Protein AF-A0A4R4YA60-F1 (afdb_monomer_lite)

Organism: NCBI:txid2530387

Structure (mmCIF, N/CA/C/O backbone):
data_AF-A0A4R4YA60-F1
#
_entry.id   AF-A0A4R4YA60-F1
#
loop_
_atom_site.group_PDB
_atom_site.id
_atom_site.type_symbol
_atom_site.label_atom_id
_atom_site.label_alt_id
_atom_site.label_comp_id
_atom_site.label_asym_id
_atom_site.label_entity_id
_atom_site.label_seq_id
_atom_site.pdbx_PDB_ins_code
_atom_site.Cartn_x
_atom_site.Cartn_y
_atom_site.Cartn_z
_atom_site.occupancy
_atom_site.B_iso_or_equiv
_atom_site.auth_seq_id
_atom_site.auth_comp_id
_atom_site.auth_asym_id
_atom_site.auth_atom_id
_atom_site.pdbx_PDB_model_num
ATOM 1 N N . MET A 1 1 ? 23.622 26.837 -87.341 1.00 50.50 1 MET A N 1
ATOM 2 C CA . MET A 1 1 ? 24.462 25.736 -86.808 1.00 50.50 1 MET A CA 1
ATOM 3 C C . MET A 1 1 ? 25.747 26.205 -86.098 1.00 50.50 1 MET A C 1
ATOM 5 O O . MET A 1 1 ? 26.532 25.362 -85.698 1.00 50.50 1 MET A O 1
ATOM 9 N N . TRP A 1 2 ? 25.949 27.515 -85.877 1.00 42.38 2 TRP A N 1
ATOM 10 C CA . TRP A 1 2 ? 27.148 28.075 -85.219 1.00 42.38 2 TRP A CA 1
ATOM 11 C C . TRP A 1 2 ? 26.908 28.610 -83.790 1.00 42.38 2 TRP A C 1
ATOM 13 O O . TRP A 1 2 ? 27.854 28.868 -83.056 1.00 42.38 2 TRP A O 1
ATOM 23 N N . THR A 1 3 ? 25.654 28.714 -83.342 1.00 56.97 3 THR A N 1
ATOM 24 C CA . THR A 1 3 ? 25.294 29.226 -82.005 1.00 56.97 3 THR A CA 1
ATOM 25 C C . THR A 1 3 ? 25.352 28.170 -80.892 1.00 56.97 3 THR A C 1
ATOM 27 O O . THR A 1 3 ? 25.504 28.520 -79.727 1.00 56.97 3 THR A O 1
ATOM 30 N N . ALA A 1 4 ? 25.323 26.874 -81.225 1.00 49.66 4 ALA A N 1
ATOM 31 C CA . ALA A 1 4 ? 25.393 25.788 -80.238 1.00 49.66 4 ALA A CA 1
ATOM 32 C C . ALA A 1 4 ? 26.827 25.482 -79.752 1.00 49.66 4 ALA A C 1
ATOM 34 O O . ALA A 1 4 ? 27.014 24.972 -78.649 1.00 49.66 4 ALA A O 1
ATOM 35 N N . LEU A 1 5 ? 27.851 25.832 -80.540 1.00 50.00 5 LEU A N 1
ATOM 36 C CA . LEU A 1 5 ? 29.254 25.532 -80.222 1.00 50.00 5 LEU A CA 1
ATOM 37 C C . LEU A 1 5 ? 29.886 26.559 -79.264 1.00 50.00 5 LEU A C 1
ATOM 39 O O . LEU A 1 5 ? 30.748 26.197 -78.467 1.00 50.00 5 LEU A O 1
ATOM 43 N N . LEU A 1 6 ? 29.397 27.804 -79.246 1.00 54.31 6 LEU A N 1
ATOM 44 C CA . LEU A 1 6 ? 29.860 28.831 -78.301 1.00 54.31 6 LEU A CA 1
ATOM 45 C C . LEU A 1 6 ? 29.251 28.674 -76.895 1.00 54.31 6 LEU A C 1
ATOM 47 O O . LEU A 1 6 ? 29.941 28.913 -75.904 1.00 54.31 6 LEU A O 1
ATOM 51 N N . ALA A 1 7 ? 28.021 28.159 -76.787 1.00 55.00 7 ALA A N 1
ATOM 52 C CA . ALA A 1 7 ? 27.403 27.849 -75.494 1.00 55.00 7 ALA A CA 1
ATOM 53 C C . ALA A 1 7 ? 28.095 26.671 -74.772 1.00 55.00 7 ALA A C 1
ATOM 55 O O . ALA A 1 7 ? 28.215 26.668 -73.547 1.00 55.00 7 ALA A O 1
ATOM 56 N N . TYR A 1 8 ? 28.620 25.694 -75.522 1.00 55.00 8 TYR A N 1
ATOM 57 C CA . TYR A 1 8 ? 29.317 24.536 -74.953 1.00 55.00 8 TYR A CA 1
ATOM 58 C C . TYR A 1 8 ? 30.731 24.874 -74.441 1.00 55.00 8 TYR A C 1
ATOM 60 O O . TYR A 1 8 ? 31.179 24.323 -73.434 1.00 55.00 8 TYR A O 1
ATOM 68 N N . VAL A 1 9 ? 31.422 25.826 -75.080 1.00 59.31 9 VAL A N 1
ATOM 69 C CA . VAL A 1 9 ? 32.771 26.254 -74.670 1.00 59.31 9 VAL A CA 1
ATOM 70 C C . VAL A 1 9 ? 32.724 27.223 -73.480 1.00 59.31 9 VAL A C 1
ATOM 72 O O . VAL A 1 9 ? 33.538 27.085 -72.565 1.00 59.31 9 VAL A O 1
ATOM 75 N N . GLN A 1 10 ? 31.726 28.113 -73.393 1.00 57.19 10 GLN A N 1
ATOM 76 C CA . GLN A 1 10 ? 31.542 28.959 -72.201 1.00 57.19 10 GLN A CA 1
ATOM 77 C C . GLN A 1 10 ? 31.121 28.160 -70.958 1.00 57.19 10 GLN A C 1
ATOM 79 O O . GLN A 1 10 ? 31.571 28.465 -69.853 1.00 57.19 10 GLN A O 1
ATOM 84 N N . TRP A 1 11 ? 30.350 27.080 -71.114 1.00 61.44 11 TRP A N 1
ATOM 85 C CA . TRP A 1 11 ? 29.984 26.216 -69.986 1.00 61.44 11 TRP A CA 1
ATOM 86 C C . TRP A 1 11 ? 31.175 25.430 -69.407 1.00 61.44 11 TRP A C 1
ATOM 88 O O . TRP A 1 11 ? 31.193 25.105 -68.217 1.00 61.44 11 TRP A O 1
ATOM 98 N N . ARG A 1 12 ? 32.205 25.144 -70.216 1.00 54.50 12 ARG A N 1
ATOM 99 C CA . ARG A 1 12 ? 33.389 24.388 -69.772 1.00 54.50 12 ARG A CA 1
ATOM 100 C C . ARG A 1 12 ? 34.464 25.261 -69.112 1.00 54.50 12 ARG A C 1
ATOM 102 O O . ARG A 1 12 ? 35.250 24.736 -68.330 1.00 54.50 12 ARG A O 1
ATOM 109 N N . ALA A 1 13 ? 34.467 26.570 -69.368 1.00 53.44 13 ALA A N 1
ATOM 110 C CA . ALA A 1 13 ? 35.439 27.508 -68.797 1.00 53.44 13 ALA A CA 1
ATOM 111 C C . ALA A 1 13 ? 35.063 28.032 -67.392 1.00 53.44 13 ALA A C 1
ATOM 113 O O . ALA A 1 13 ? 35.925 28.524 -66.672 1.00 53.44 13 ALA A O 1
ATOM 114 N N . GLY A 1 14 ? 33.808 27.875 -66.953 1.00 47.16 14 GLY A N 1
ATOM 115 C CA . GLY A 1 14 ? 33.330 28.361 -65.647 1.00 47.16 14 GLY A CA 1
ATOM 116 C C . GLY A 1 14 ? 33.576 27.437 -64.445 1.00 47.16 14 GLY A C 1
ATOM 117 O O . GLY A 1 14 ? 33.009 27.674 -63.383 1.00 47.16 14 GLY A O 1
ATOM 118 N N . ARG A 1 15 ? 34.362 26.357 -64.585 1.00 51.84 15 ARG A N 1
ATOM 119 C CA . ARG A 1 15 ? 34.535 25.332 -63.530 1.00 51.84 15 ARG A CA 1
ATOM 120 C C . ARG A 1 15 ? 35.913 25.283 -62.862 1.00 51.84 15 ARG A C 1
ATOM 122 O O . ARG A 1 15 ? 36.213 24.316 -62.166 1.00 51.84 15 ARG A O 1
ATOM 129 N N . ALA A 1 16 ? 36.731 26.318 -63.018 1.00 57.91 16 ALA A N 1
ATOM 130 C CA . ALA A 1 16 ? 38.011 26.432 -62.327 1.00 57.91 16 ALA A CA 1
ATOM 131 C C . ALA A 1 16 ? 37.959 27.567 -61.297 1.00 57.91 16 ALA A C 1
ATOM 133 O O . ALA A 1 16 ? 38.094 28.727 -61.668 1.00 57.91 16 ALA A O 1
ATOM 134 N N . SER A 1 17 ? 37.765 27.186 -60.025 1.00 56.94 17 SER A N 1
ATOM 135 C CA . SER A 1 17 ? 38.069 27.904 -58.763 1.00 56.94 17 SER A CA 1
ATOM 136 C C . SER A 1 17 ? 36.909 27.985 -57.757 1.00 56.94 17 SER A C 1
ATOM 138 O O . SER A 1 17 ? 36.584 29.038 -57.223 1.00 56.94 17 SER A O 1
ATOM 140 N N . THR A 1 18 ? 36.318 26.843 -57.392 1.00 53.22 18 THR A N 1
ATOM 141 C CA . THR A 1 18 ? 35.717 26.742 -56.051 1.00 53.22 18 THR A CA 1
ATOM 142 C C . THR A 1 18 ? 36.833 26.537 -55.023 1.00 53.22 18 THR A C 1
ATOM 144 O O . THR A 1 18 ? 37.560 25.545 -55.136 1.00 53.22 18 THR A O 1
ATOM 147 N N . PRO A 1 19 ? 36.996 27.429 -54.028 1.00 50.84 19 PRO A N 1
ATOM 148 C CA . PRO A 1 19 ? 37.991 27.264 -52.980 1.00 50.84 19 PRO A CA 1
ATOM 149 C C . PRO A 1 19 ? 37.697 25.996 -52.174 1.00 50.84 19 PRO A C 1
ATOM 151 O O . PRO A 1 19 ? 36.606 25.795 -51.634 1.00 50.84 19 PRO A O 1
ATOM 154 N N . ALA A 1 20 ? 38.699 25.124 -52.109 1.00 54.06 20 ALA A N 1
ATOM 155 C CA . ALA A 1 20 ? 38.738 23.950 -51.256 1.00 54.06 20 ALA A CA 1
ATOM 156 C C . ALA A 1 20 ? 38.691 24.385 -49.780 1.00 54.06 20 ALA A C 1
ATOM 158 O O . ALA A 1 20 ? 39.718 24.664 -49.173 1.00 54.06 20 ALA A O 1
ATOM 159 N N . GLY A 1 21 ? 37.494 24.499 -49.198 1.00 55.12 21 GLY A N 1
ATOM 160 C CA . GLY A 1 21 ? 37.376 24.975 -47.814 1.00 55.12 21 GLY A CA 1
ATOM 161 C C . GLY A 1 21 ? 36.003 24.847 -47.157 1.00 55.12 21 GLY A C 1
ATOM 162 O O . GLY A 1 21 ? 35.738 25.557 -46.196 1.00 55.12 21 GLY A O 1
ATOM 163 N N . GLY A 1 22 ? 35.106 23.985 -47.653 1.00 52.44 22 GLY A N 1
ATOM 164 C CA . GLY A 1 22 ? 33.703 23.955 -47.195 1.00 52.44 22 GLY A CA 1
ATOM 165 C C . GLY A 1 22 ? 33.174 22.624 -46.646 1.00 52.44 22 GLY A C 1
ATOM 166 O O . GLY A 1 22 ? 32.013 22.556 -46.261 1.00 52.44 22 GLY A O 1
ATOM 167 N N . GLY A 1 23 ? 33.974 21.553 -46.613 1.00 49.84 23 GLY A N 1
ATOM 168 C CA . GLY A 1 23 ? 33.456 20.186 -46.417 1.00 49.84 23 GLY A CA 1
ATOM 169 C C . GLY A 1 23 ? 33.340 19.676 -44.974 1.00 49.84 23 GLY A C 1
ATOM 170 O O . GLY A 1 23 ? 32.771 18.611 -44.760 1.00 49.84 23 GLY A O 1
ATOM 171 N N . ARG A 1 24 ? 33.872 20.383 -43.967 1.00 51.78 24 ARG A N 1
ATOM 172 C CA . ARG A 1 24 ? 34.020 19.829 -42.600 1.00 51.78 24 ARG A CA 1
ATOM 173 C C . ARG A 1 24 ? 32.969 20.258 -41.570 1.00 51.78 24 ARG A C 1
ATOM 175 O O . ARG A 1 24 ? 32.956 19.700 -40.479 1.00 51.78 24 ARG A O 1
ATOM 182 N N . ARG A 1 25 ? 32.065 21.198 -41.874 1.00 51.00 25 ARG A N 1
ATOM 183 C CA . ARG A 1 25 ? 31.125 21.728 -40.858 1.00 51.00 25 ARG A CA 1
ATOM 184 C C . ARG A 1 25 ? 29.815 20.950 -40.707 1.00 51.00 25 ARG A C 1
ATOM 186 O O . ARG A 1 25 ? 29.160 21.087 -39.683 1.00 51.00 25 ARG A O 1
ATOM 193 N N . VAL A 1 26 ? 29.453 20.092 -41.663 1.00 53.28 26 VAL A N 1
ATOM 194 C CA . VAL A 1 26 ? 28.175 19.351 -41.604 1.00 53.28 26 VAL A CA 1
ATOM 195 C C . VAL A 1 26 ? 28.258 18.117 -40.688 1.00 53.28 26 VAL A C 1
ATOM 197 O O . VAL A 1 26 ? 27.256 17.734 -40.097 1.00 53.28 26 VAL A O 1
ATOM 200 N N . GLY A 1 27 ? 29.449 17.542 -40.479 1.00 49.78 27 GLY A N 1
ATOM 201 C CA . GLY A 1 27 ? 29.626 16.381 -39.591 1.00 49.78 27 GLY A CA 1
ATOM 202 C C . GLY A 1 27 ? 29.571 16.707 -38.091 1.00 49.78 27 GLY A C 1
ATOM 203 O O . GLY A 1 27 ? 29.128 15.882 -37.298 1.00 49.78 27 GLY A O 1
ATOM 204 N N . ALA A 1 28 ? 29.973 17.918 -37.690 1.00 52.94 28 ALA A N 1
ATOM 205 C CA . ALA A 1 28 ? 30.083 18.282 -36.274 1.00 52.94 28 ALA A CA 1
ATOM 206 C C . ALA A 1 28 ? 28.720 18.520 -35.595 1.00 52.94 28 ALA A C 1
ATOM 208 O O . ALA A 1 28 ? 28.553 18.204 -34.420 1.00 52.94 28 ALA A O 1
ATOM 209 N N . VAL A 1 29 ? 27.726 19.025 -36.335 1.00 56.69 29 VAL A N 1
ATOM 210 C CA . VAL A 1 29 ? 26.394 19.332 -35.778 1.00 56.69 29 VAL A CA 1
ATOM 211 C C . VAL A 1 29 ? 25.588 18.054 -35.504 1.00 56.69 29 VAL A C 1
ATOM 213 O O . VAL A 1 29 ? 24.875 17.979 -34.507 1.00 56.69 29 VAL A O 1
ATOM 216 N N . GLY A 1 30 ? 25.747 17.013 -36.331 1.00 58.16 30 GLY A N 1
ATOM 217 C CA . GLY A 1 30 ? 25.059 15.730 -36.138 1.00 58.16 30 GLY A CA 1
ATOM 218 C C . GLY A 1 30 ? 25.544 14.954 -34.909 1.00 58.16 30 GLY A C 1
ATOM 219 O O . GLY A 1 30 ? 24.732 14.395 -34.175 1.00 58.16 30 GLY A O 1
ATOM 220 N N . LEU A 1 31 ? 26.854 14.970 -34.641 1.00 61.50 31 LEU A N 1
ATOM 221 C CA . LEU A 1 31 ? 27.443 14.289 -33.480 1.00 61.50 31 LEU A CA 1
ATOM 222 C C . LEU A 1 31 ? 27.054 14.950 -32.150 1.00 61.50 31 LEU A C 1
ATOM 224 O O . LEU A 1 31 ? 26.781 14.247 -31.179 1.00 61.50 31 LEU A O 1
ATOM 228 N N . ALA A 1 32 ? 26.961 16.283 -32.113 1.00 65.62 32 ALA A N 1
ATOM 229 C CA . ALA A 1 32 ? 26.529 17.007 -30.918 1.00 65.62 32 ALA A CA 1
ATOM 230 C C . ALA A 1 32 ? 25.053 16.730 -30.568 1.00 65.62 32 ALA A C 1
ATOM 232 O O . ALA A 1 32 ? 24.722 16.550 -29.397 1.00 65.62 32 ALA A O 1
ATOM 233 N N . GLY A 1 33 ? 24.175 16.633 -31.576 1.00 69.56 33 GLY A N 1
ATOM 234 C CA . GLY A 1 33 ? 22.762 16.295 -31.373 1.00 69.56 33 GLY A CA 1
ATOM 235 C C . GLY A 1 33 ? 22.559 14.875 -30.839 1.00 69.56 33 GLY A C 1
ATOM 236 O O . GLY A 1 33 ? 21.790 14.677 -29.900 1.00 69.56 33 GLY A O 1
ATOM 237 N N . LEU A 1 34 ? 23.302 13.902 -31.380 1.00 71.50 34 LEU A N 1
ATOM 238 C CA . LEU A 1 34 ? 23.254 12.514 -30.915 1.00 71.50 34 LEU A CA 1
ATOM 239 C C . LEU A 1 34 ? 23.757 12.390 -29.468 1.00 71.50 34 LEU A C 1
ATOM 241 O O . LEU A 1 34 ? 23.127 11.726 -28.650 1.00 71.50 34 LEU A O 1
ATOM 245 N N . GLY A 1 35 ? 24.855 13.079 -29.136 1.00 70.44 35 GLY A N 1
ATOM 246 C CA . GLY A 1 35 ? 25.393 13.108 -27.776 1.00 70.44 35 GLY A CA 1
ATOM 247 C C . GLY A 1 35 ? 24.410 13.706 -26.767 1.00 70.44 35 GLY A C 1
ATOM 248 O O . GLY A 1 35 ? 24.195 13.126 -25.706 1.00 70.44 35 GLY A O 1
ATOM 249 N N . CYS A 1 36 ? 23.754 14.818 -27.113 1.00 72.00 36 CYS A N 1
ATOM 250 C CA . CYS A 1 36 ? 22.772 15.463 -26.240 1.00 72.00 36 CYS A CA 1
ATOM 251 C C . CYS A 1 36 ? 21.531 14.581 -26.013 1.00 72.00 36 CYS A C 1
ATOM 253 O O . CYS A 1 36 ? 21.049 14.479 -24.887 1.00 72.00 36 CYS A O 1
ATOM 255 N N . LEU A 1 37 ? 21.062 13.873 -27.051 1.00 72.69 37 LEU A N 1
ATOM 256 C CA . LEU A 1 37 ? 19.957 12.919 -26.933 1.00 72.69 37 LEU A CA 1
ATOM 257 C C . LEU A 1 37 ? 20.322 11.746 -26.015 1.00 72.69 37 LEU A C 1
ATOM 259 O O . LEU A 1 37 ? 19.541 11.399 -25.136 1.00 72.69 37 LEU A O 1
ATOM 263 N N . VAL A 1 38 ? 21.513 11.164 -26.180 1.00 73.62 38 VAL A N 1
ATOM 264 C CA . VAL A 1 38 ? 21.983 10.064 -25.323 1.00 73.62 38 VAL A CA 1
ATOM 265 C C . VAL A 1 38 ? 22.104 10.521 -23.870 1.00 73.62 38 VAL A C 1
ATOM 267 O O . VAL A 1 38 ? 21.640 9.822 -22.977 1.00 73.62 38 VAL A O 1
ATOM 270 N N . VAL A 1 39 ? 22.652 11.714 -23.619 1.00 72.62 39 VAL A N 1
ATOM 271 C CA . VAL A 1 39 ? 22.745 12.276 -22.261 1.00 72.62 39 VAL A CA 1
ATOM 272 C C . VAL A 1 39 ? 21.358 12.522 -21.663 1.00 72.62 39 VAL A C 1
ATOM 274 O O . VAL A 1 39 ? 21.132 12.164 -20.510 1.00 72.62 39 VAL A O 1
ATOM 277 N N . LEU A 1 40 ? 20.408 13.061 -22.433 1.00 73.44 40 LEU A N 1
ATOM 278 C CA . LEU A 1 40 ? 19.030 13.265 -21.979 1.00 73.44 40 LEU A CA 1
ATOM 279 C C . LEU A 1 40 ? 18.342 11.931 -21.651 1.00 73.44 40 LEU A C 1
ATOM 281 O O . LEU A 1 40 ? 17.694 11.816 -20.615 1.00 73.44 40 LEU A O 1
ATOM 285 N N . LEU A 1 41 ? 18.525 10.912 -22.494 1.00 67.88 41 LEU A N 1
ATOM 286 C CA . LEU A 1 41 ? 17.990 9.567 -22.280 1.00 67.88 41 LEU A CA 1
ATOM 287 C C . LEU A 1 41 ? 18.586 8.906 -21.034 1.00 67.88 41 LEU A C 1
ATOM 289 O O . LEU A 1 41 ? 17.846 8.315 -20.254 1.00 67.88 41 LEU A O 1
ATOM 293 N N . VAL A 1 42 ? 19.894 9.050 -20.807 1.00 69.94 42 VAL A N 1
ATOM 294 C CA . VAL A 1 42 ? 20.561 8.553 -19.594 1.00 69.94 42 VAL A CA 1
ATOM 295 C C . VAL A 1 42 ? 20.056 9.296 -18.357 1.00 69.94 42 VAL A C 1
ATOM 297 O O . VAL A 1 42 ? 19.729 8.656 -17.363 1.00 69.94 42 VAL A O 1
ATOM 300 N N . LEU A 1 43 ? 19.922 10.624 -18.404 1.00 66.88 43 LEU A N 1
ATOM 301 C CA . LEU A 1 43 ? 19.400 11.412 -17.281 1.00 66.88 43 LEU A CA 1
ATOM 302 C C . LEU A 1 43 ? 17.941 11.068 -16.959 1.00 66.88 43 LEU A C 1
ATOM 304 O O . LEU A 1 43 ? 17.571 10.977 -15.787 1.00 66.88 43 LEU A O 1
ATOM 308 N N . LEU A 1 44 ? 17.114 10.837 -17.978 1.00 64.69 44 LEU A N 1
ATOM 309 C CA . LEU A 1 44 ? 15.724 10.430 -17.801 1.00 64.69 44 LEU A CA 1
ATOM 310 C C . LEU A 1 44 ? 15.605 8.982 -17.300 1.00 64.69 44 LEU A C 1
ATOM 312 O O . LEU A 1 44 ? 14.795 8.710 -16.420 1.00 64.69 44 LEU A O 1
ATOM 316 N N . ALA A 1 45 ? 16.453 8.067 -17.777 1.00 63.91 45 ALA A N 1
ATOM 317 C CA . ALA A 1 45 ? 16.508 6.696 -17.272 1.00 63.91 45 ALA A CA 1
ATOM 318 C C . ALA A 1 45 ? 16.962 6.657 -15.805 1.00 63.91 45 ALA A C 1
ATOM 320 O O . ALA A 1 45 ? 16.326 6.005 -14.981 1.00 63.91 45 ALA A O 1
ATOM 321 N N . VAL A 1 46 ? 18.011 7.409 -15.455 1.00 60.34 46 VAL A N 1
ATOM 322 C CA . VAL A 1 46 ? 18.501 7.522 -14.074 1.00 60.34 46 VAL A CA 1
ATOM 323 C C . VAL A 1 46 ? 17.433 8.146 -13.175 1.00 60.34 46 VAL A C 1
ATOM 325 O O . VAL A 1 46 ? 17.157 7.615 -12.105 1.00 60.34 46 VAL A O 1
ATOM 328 N N . SER A 1 47 ? 16.770 9.224 -13.598 1.00 57.78 47 SER A N 1
ATOM 329 C CA . SER A 1 47 ? 15.722 9.857 -12.780 1.00 57.78 47 SER A CA 1
ATOM 330 C C . SER A 1 47 ? 14.443 9.018 -12.651 1.00 57.78 47 SER A C 1
ATOM 332 O O . SER A 1 47 ? 13.838 9.019 -11.578 1.00 57.78 47 SER A O 1
ATOM 334 N N . GLY A 1 48 ? 14.062 8.260 -13.685 1.00 54.62 48 GLY A N 1
ATOM 335 C CA . GLY A 1 48 ? 12.939 7.318 -13.645 1.00 54.62 48 GLY A CA 1
ATOM 336 C C . GLY A 1 48 ? 13.206 6.102 -12.754 1.00 54.62 48 GLY A C 1
ATOM 337 O O . GLY A 1 48 ? 12.357 5.736 -11.943 1.00 54.62 48 GLY A O 1
ATOM 338 N N . LEU A 1 49 ? 14.417 5.538 -12.811 1.00 52.66 49 LEU A N 1
ATOM 339 C CA . LEU A 1 49 ? 14.847 4.444 -11.930 1.00 52.66 49 LEU A CA 1
ATOM 340 C C . LEU A 1 49 ? 14.819 4.845 -10.448 1.00 52.66 49 LEU A C 1
ATOM 342 O O . LEU A 1 49 ? 14.496 4.022 -9.596 1.00 52.66 49 LEU A O 1
ATOM 346 N N . TYR A 1 50 ? 15.073 6.118 -10.131 1.00 48.25 50 TYR A N 1
ATOM 347 C CA . TYR A 1 50 ? 14.980 6.626 -8.758 1.00 48.25 50 TYR A CA 1
ATOM 348 C C . TYR A 1 50 ? 13.542 6.747 -8.222 1.00 48.25 50 TYR A C 1
ATOM 350 O O . TYR A 1 50 ? 13.366 6.907 -7.014 1.00 48.25 50 TYR A O 1
ATOM 358 N N . ARG A 1 51 ? 12.509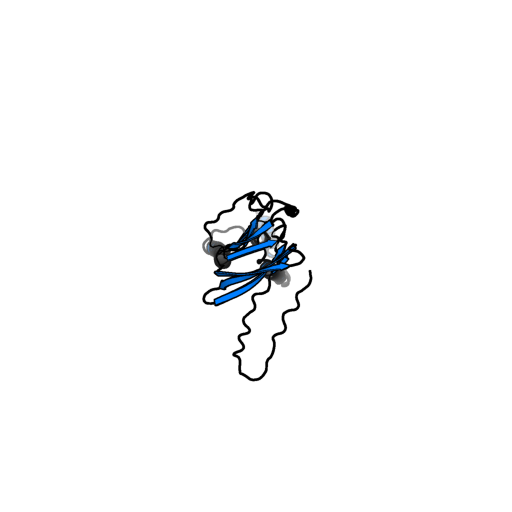 6.671 -9.074 1.00 45.75 51 ARG A N 1
ATOM 359 C CA . ARG A 1 51 ? 11.093 6.795 -8.666 1.00 45.75 51 ARG A CA 1
ATOM 360 C C . ARG A 1 51 ? 10.241 5.554 -8.918 1.00 45.75 51 ARG A C 1
ATOM 362 O O . ARG A 1 51 ? 9.122 5.501 -8.417 1.00 45.75 51 ARG A O 1
ATOM 369 N N . ALA A 1 52 ? 10.784 4.535 -9.581 1.00 46.84 52 ALA A N 1
ATOM 370 C CA . ALA A 1 52 ? 10.101 3.286 -9.932 1.00 46.84 52 ALA A CA 1
ATOM 371 C C . ALA A 1 52 ? 9.623 2.423 -8.736 1.00 46.84 52 ALA A C 1
ATOM 373 O O . ALA A 1 52 ? 9.106 1.330 -8.934 1.00 46.84 52 ALA A O 1
ATOM 374 N N . GLY A 1 53 ? 9.763 2.896 -7.493 1.00 47.56 53 GLY A N 1
ATOM 375 C CA . GLY A 1 53 ? 9.231 2.233 -6.299 1.00 47.56 53 GLY A CA 1
ATOM 376 C C . GLY A 1 53 ? 7.804 2.633 -5.909 1.00 47.56 53 GLY A C 1
ATOM 377 O O . GLY A 1 53 ? 7.265 2.027 -4.987 1.00 47.56 53 GLY A O 1
ATOM 378 N N . ARG A 1 54 ? 7.194 3.639 -6.559 1.00 48.00 54 ARG A N 1
ATOM 379 C CA . ARG A 1 54 ? 5.818 4.063 -6.253 1.00 48.00 54 ARG A CA 1
ATOM 380 C C . ARG A 1 54 ? 4.811 3.386 -7.192 1.00 48.00 54 ARG A C 1
ATOM 382 O O . ARG A 1 54 ? 4.842 3.669 -8.391 1.00 48.00 54 ARG A O 1
ATOM 389 N N . PRO A 1 55 ? 3.904 2.531 -6.687 1.00 42.16 55 PRO A N 1
ATOM 390 C CA . PRO A 1 55 ? 2.808 2.014 -7.499 1.00 42.16 55 PRO A CA 1
ATOM 391 C C . PRO A 1 55 ? 1.922 3.180 -7.980 1.00 42.16 55 PRO A C 1
ATOM 393 O O . PRO A 1 55 ? 1.526 4.031 -7.187 1.00 42.16 55 PRO A O 1
ATOM 396 N N . GLY A 1 56 ? 1.663 3.246 -9.292 1.00 48.41 56 GLY A N 1
ATOM 397 C CA . GLY A 1 56 ? 0.791 4.247 -9.932 1.00 48.41 56 GLY A CA 1
ATOM 398 C C . GLY A 1 56 ? 1.481 5.359 -10.738 1.00 48.41 56 GLY A C 1
ATOM 399 O O . GLY A 1 56 ? 0.792 6.142 -11.391 1.00 48.41 56 GLY A O 1
ATOM 400 N N . ASP A 1 57 ? 2.815 5.447 -10.751 1.00 50.44 57 ASP A N 1
ATOM 401 C CA . ASP A 1 57 ? 3.506 6.532 -11.462 1.00 50.44 57 ASP A CA 1
ATOM 402 C C . ASP A 1 57 ? 3.688 6.196 -12.964 1.00 50.44 57 ASP A C 1
ATOM 404 O O . ASP A 1 57 ? 4.578 5.445 -13.367 1.00 50.44 57 ASP A O 1
ATOM 408 N N . GLN A 1 58 ? 2.825 6.760 -13.822 1.00 56.41 58 GLN A N 1
ATOM 409 C CA . GLN A 1 58 ? 2.840 6.604 -15.293 1.00 56.41 58 GLN A CA 1
ATOM 410 C C . GLN A 1 58 ? 4.104 7.167 -15.976 1.00 56.41 58 GLN A C 1
ATOM 412 O O . GLN A 1 58 ? 4.227 7.130 -17.205 1.00 56.41 58 GLN A O 1
ATOM 417 N N . SER A 1 59 ? 5.058 7.690 -15.207 1.00 55.97 59 SER A N 1
ATOM 418 C CA . SER A 1 59 ? 6.282 8.312 -15.710 1.00 55.97 59 SER A CA 1
ATOM 419 C C . SER A 1 59 ? 7.201 7.343 -16.471 1.00 55.97 59 SER A C 1
ATOM 421 O O . SER A 1 59 ? 7.998 7.773 -17.305 1.00 55.97 59 SER A O 1
ATOM 423 N N . PHE A 1 60 ? 7.040 6.029 -16.285 1.00 60.38 60 PHE A N 1
ATOM 424 C CA . PHE A 1 60 ? 7.723 5.036 -17.117 1.00 60.38 60 PHE A CA 1
ATOM 425 C C . PHE A 1 60 ? 7.151 4.958 -18.546 1.00 60.38 60 PHE A C 1
ATOM 427 O O . PHE A 1 60 ? 7.901 4.933 -19.522 1.00 60.38 60 PHE A O 1
ATOM 434 N N . LEU A 1 61 ? 5.822 4.977 -18.700 1.00 61.53 61 LEU A N 1
ATOM 435 C CA . LEU A 1 61 ? 5.181 4.940 -20.020 1.00 61.53 61 LEU A CA 1
ATOM 436 C C . LEU A 1 61 ? 5.456 6.223 -20.813 1.00 61.53 61 LEU A C 1
ATOM 438 O O . LEU A 1 61 ? 5.681 6.167 -22.023 1.00 61.53 61 LEU A O 1
ATOM 442 N N . THR A 1 62 ? 5.507 7.375 -20.136 1.00 65.56 62 THR A N 1
ATOM 443 C CA . THR A 1 62 ? 5.868 8.645 -20.780 1.00 65.56 62 THR A CA 1
ATOM 444 C C . THR A 1 62 ? 7.331 8.672 -21.216 1.00 65.56 62 THR A C 1
ATOM 446 O O . THR A 1 62 ? 7.618 9.212 -22.284 1.00 65.56 62 THR A O 1
ATOM 449 N N . LEU A 1 63 ? 8.241 8.032 -20.467 1.00 65.44 63 LEU A N 1
ATOM 450 C CA . LEU A 1 63 ? 9.627 7.838 -20.889 1.00 65.44 63 LEU A CA 1
ATOM 451 C C . LEU A 1 63 ? 9.678 7.054 -22.202 1.00 65.44 63 LEU A C 1
ATOM 453 O O . LEU A 1 63 ? 10.211 7.564 -23.182 1.00 65.44 63 LEU A O 1
ATOM 457 N N . VAL A 1 64 ? 9.086 5.855 -22.249 1.00 68.06 64 VAL A N 1
ATOM 458 C CA . VAL A 1 64 ? 9.099 4.992 -23.446 1.00 68.06 64 VAL A CA 1
ATOM 459 C C . VAL A 1 64 ? 8.511 5.720 -24.661 1.00 68.06 64 VAL A C 1
ATOM 461 O O . VAL A 1 64 ? 9.114 5.706 -25.738 1.00 68.06 64 VAL A O 1
ATOM 464 N N . ALA A 1 65 ? 7.390 6.426 -24.482 1.00 68.19 65 ALA A N 1
ATOM 465 C CA . ALA A 1 65 ? 6.784 7.239 -25.533 1.00 68.19 65 ALA A CA 1
ATOM 466 C C . ALA A 1 65 ? 7.710 8.378 -26.006 1.00 68.19 65 ALA A C 1
ATOM 468 O O . ALA A 1 65 ? 7.818 8.622 -27.210 1.00 68.19 65 ALA A O 1
ATOM 469 N N . ALA A 1 66 ? 8.426 9.040 -25.090 1.00 72.69 66 ALA A N 1
ATOM 470 C CA . ALA A 1 66 ? 9.376 10.098 -25.424 1.00 72.69 66 ALA A CA 1
ATOM 471 C C . ALA A 1 66 ? 10.596 9.570 -26.200 1.00 72.69 66 ALA A C 1
ATOM 473 O O . ALA A 1 66 ? 11.014 10.208 -27.169 1.00 72.69 66 ALA A O 1
ATOM 474 N N . ILE A 1 67 ? 11.134 8.393 -25.841 1.00 72.44 67 ILE A N 1
ATOM 475 C CA . ILE A 1 67 ? 12.224 7.749 -26.599 1.00 72.44 67 ILE A CA 1
ATOM 476 C C . ILE A 1 67 ? 11.75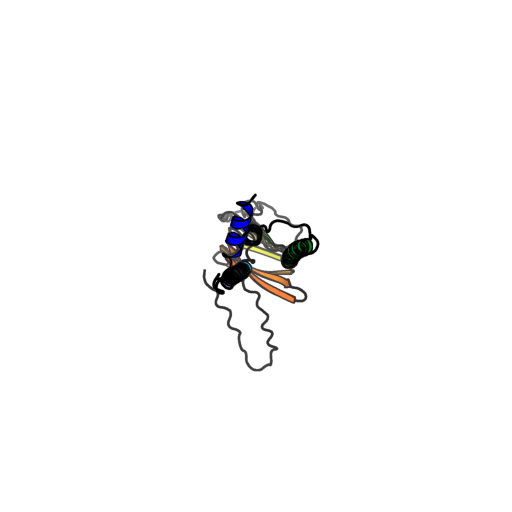4 7.438 -28.022 1.00 72.44 67 ILE A C 1
ATOM 478 O O . ILE A 1 67 ? 12.426 7.803 -28.987 1.00 72.44 67 ILE A O 1
ATOM 482 N N . ALA A 1 68 ? 10.581 6.812 -28.164 1.00 74.12 68 ALA A N 1
ATOM 483 C CA . ALA A 1 68 ? 10.023 6.461 -29.467 1.00 74.12 68 ALA A CA 1
ATOM 484 C C . ALA A 1 68 ? 9.796 7.704 -30.348 1.00 74.12 68 ALA A C 1
ATOM 486 O O . ALA A 1 68 ? 10.187 7.715 -31.519 1.00 74.12 68 ALA A O 1
ATOM 487 N N . ALA A 1 69 ? 9.242 8.779 -29.778 1.00 74.75 69 ALA A N 1
ATOM 488 C CA . ALA A 1 69 ? 9.032 10.042 -30.480 1.00 74.75 69 ALA A CA 1
ATOM 489 C C . ALA A 1 69 ? 10.356 10.701 -30.907 1.00 74.75 69 ALA A C 1
ATOM 491 O O . ALA A 1 69 ? 10.472 11.192 -32.036 1.00 74.75 69 ALA A O 1
ATOM 492 N N . ALA A 1 70 ? 11.378 10.681 -30.047 1.00 74.69 70 ALA A N 1
ATOM 493 C CA . ALA A 1 70 ? 12.684 11.250 -30.359 1.00 74.69 70 ALA A CA 1
ATOM 494 C C . ALA A 1 70 ? 13.406 10.473 -31.471 1.00 74.69 70 ALA A C 1
ATOM 496 O O . ALA A 1 70 ? 13.938 11.084 -32.401 1.00 74.69 70 ALA A O 1
ATOM 497 N N . VAL A 1 71 ? 13.369 9.136 -31.427 1.00 74.38 71 VAL A N 1
ATOM 498 C CA . VAL A 1 71 ? 13.931 8.274 -32.480 1.00 74.38 71 VAL A CA 1
ATOM 499 C C . VAL A 1 71 ? 13.198 8.497 -33.804 1.00 74.38 71 VAL A C 1
ATOM 501 O O . VAL A 1 71 ? 13.847 8.703 -34.830 1.00 74.38 71 VAL A O 1
ATOM 504 N N . GLY A 1 72 ? 11.862 8.547 -33.790 1.00 73.44 72 GLY A N 1
ATOM 505 C CA . GLY A 1 72 ? 11.062 8.832 -34.984 1.00 73.44 72 GLY A CA 1
ATOM 506 C C . GLY A 1 72 ? 11.393 10.192 -35.606 1.00 73.44 72 GLY A C 1
ATOM 507 O O . GLY A 1 72 ? 11.607 10.292 -36.815 1.00 73.44 72 GLY A O 1
ATOM 508 N N . THR A 1 73 ? 11.531 11.229 -34.777 1.00 75.12 73 THR A N 1
ATOM 509 C CA . THR A 1 73 ? 11.896 12.583 -35.226 1.00 75.12 73 THR A CA 1
ATOM 510 C C . THR A 1 73 ? 13.314 12.623 -35.805 1.00 75.12 73 THR A C 1
ATOM 512 O O . THR A 1 73 ? 13.556 13.239 -36.846 1.00 75.12 73 THR A O 1
ATOM 515 N N . PHE A 1 74 ? 14.266 11.926 -35.181 1.00 72.50 74 PHE A N 1
ATOM 516 C CA . PHE A 1 74 ? 15.635 11.834 -35.685 1.00 72.50 74 PHE A CA 1
ATOM 517 C C . PHE A 1 74 ? 15.691 11.130 -37.048 1.00 72.50 74 PHE A C 1
ATOM 519 O O . PHE A 1 74 ? 16.297 11.645 -37.986 1.00 72.50 74 PHE A O 1
ATOM 526 N N . LEU A 1 75 ? 14.998 10.001 -37.204 1.00 70.50 75 LEU A N 1
ATOM 527 C CA . LEU A 1 75 ? 14.937 9.287 -38.481 1.00 70.50 75 LEU A CA 1
ATOM 528 C C . LEU A 1 75 ? 14.256 10.121 -39.576 1.00 70.50 75 LEU A C 1
ATOM 530 O O . LEU A 1 75 ? 14.754 10.171 -40.702 1.00 70.50 75 LEU A O 1
ATOM 534 N N . ALA A 1 76 ? 13.179 10.841 -39.245 1.00 68.69 76 ALA A N 1
ATOM 535 C CA . ALA A 1 76 ? 12.509 11.740 -40.183 1.00 68.69 76 ALA A CA 1
ATOM 536 C C . ALA A 1 76 ? 13.438 12.873 -40.653 1.00 68.69 76 ALA A C 1
ATOM 538 O O . ALA A 1 76 ? 13.530 13.148 -41.847 1.00 68.69 76 ALA A O 1
ATOM 539 N N . THR A 1 77 ? 14.193 13.496 -39.743 1.00 69.06 77 THR A N 1
ATOM 540 C CA . THR A 1 77 ? 15.121 14.586 -40.101 1.00 69.06 77 THR A CA 1
ATOM 541 C C . THR A 1 77 ? 16.321 14.116 -40.929 1.00 69.06 77 THR A C 1
ATOM 543 O O . THR A 1 77 ? 16.786 14.858 -41.796 1.00 69.06 77 THR A O 1
ATOM 546 N N . GLN A 1 78 ? 16.787 12.878 -40.735 1.00 66.25 78 GLN A N 1
ATOM 547 C CA . GLN A 1 78 ? 17.833 12.266 -41.566 1.00 66.25 78 GLN A CA 1
ATOM 548 C C . GLN A 1 78 ? 17.304 11.843 -42.953 1.00 66.25 78 GLN A C 1
ATOM 550 O O . GLN A 1 78 ? 18.028 11.942 -43.943 1.00 66.25 78 GLN A O 1
ATOM 555 N N . GLY A 1 79 ? 16.036 11.422 -43.049 1.00 60.28 79 GLY A N 1
ATOM 556 C CA . GLY A 1 79 ? 15.405 10.952 -44.291 1.00 60.28 79 GLY A CA 1
ATOM 557 C C . GLY A 1 79 ? 14.968 12.046 -45.276 1.00 60.28 79 GLY A C 1
ATOM 558 O O . GLY A 1 79 ? 14.786 11.766 -46.459 1.00 60.28 79 GLY A O 1
ATOM 559 N N . VAL A 1 80 ? 14.835 13.303 -44.840 1.00 54.28 80 VAL A N 1
ATOM 560 C CA . VAL A 1 80 ? 14.308 14.406 -45.679 1.00 54.28 80 VAL A CA 1
ATOM 561 C C . VAL A 1 80 ? 15.316 14.935 -46.717 1.00 54.28 80 VAL A C 1
ATOM 563 O O . VAL A 1 80 ? 14.947 15.689 -47.617 1.00 54.28 80 VAL A O 1
ATOM 566 N N . ARG A 1 81 ? 16.578 14.489 -46.710 1.00 52.25 81 ARG A N 1
ATOM 567 C CA . ARG A 1 81 ? 17.498 14.726 -47.841 1.00 52.25 81 ARG A CA 1
ATOM 568 C C . ARG A 1 81 ? 17.517 13.523 -48.772 1.00 52.25 81 ARG A C 1
ATOM 570 O O . ARG A 1 81 ? 18.507 12.806 -48.826 1.00 52.25 81 ARG A O 1
ATOM 577 N N . ALA A 1 82 ? 16.428 13.319 -49.509 1.00 47.00 82 ALA A N 1
ATOM 578 C CA . ALA A 1 82 ? 16.346 12.289 -50.538 1.00 47.00 82 ALA A CA 1
ATOM 579 C C . ALA A 1 82 ? 17.404 12.531 -51.641 1.00 47.00 82 ALA A C 1
ATOM 581 O O . ALA A 1 82 ? 17.291 13.509 -52.390 1.00 47.00 82 ALA A O 1
ATOM 582 N N . PRO A 1 83 ? 18.429 11.671 -51.797 1.00 49.47 83 PRO A N 1
ATOM 583 C CA . PRO A 1 83 ? 19.177 11.621 -53.043 1.00 49.47 83 PRO A CA 1
ATOM 584 C C . PRO A 1 83 ? 18.242 11.065 -54.124 1.00 49.47 83 PRO A C 1
ATOM 586 O O . PRO A 1 83 ? 17.504 10.112 -53.876 1.00 49.47 83 PRO A O 1
ATOM 589 N N . ARG A 1 84 ? 18.243 11.667 -55.321 1.00 51.69 84 ARG A N 1
ATOM 590 C CA . ARG A 1 84 ? 17.505 11.143 -56.483 1.00 51.69 84 ARG A CA 1
ATOM 591 C C . ARG A 1 84 ? 17.867 9.664 -56.658 1.00 51.69 84 ARG A C 1
ATOM 593 O O . ARG A 1 84 ? 19.034 9.335 -56.851 1.00 51.69 84 ARG A O 1
ATOM 600 N N . ILE A 1 85 ? 16.868 8.803 -56.490 1.00 50.38 85 ILE A N 1
ATOM 601 C CA . ILE A 1 85 ? 17.011 7.352 -56.385 1.00 50.38 85 ILE A CA 1
ATOM 602 C C . ILE A 1 85 ? 17.400 6.806 -57.759 1.00 50.38 85 ILE A C 1
ATOM 604 O O . ILE A 1 85 ? 16.576 6.784 -58.669 1.00 50.38 85 ILE A O 1
ATOM 608 N N . ASP A 1 86 ? 18.654 6.378 -57.895 1.00 53.25 86 ASP A N 1
ATOM 609 C CA . ASP A 1 86 ? 19.129 5.576 -59.022 1.00 53.25 86 ASP A CA 1
ATOM 610 C C . ASP A 1 86 ? 19.205 4.100 -58.587 1.00 53.25 86 ASP A C 1
ATOM 612 O O . ASP A 1 86 ? 19.641 3.779 -57.475 1.00 53.25 86 ASP A O 1
ATOM 616 N N . LEU A 1 87 ? 18.718 3.201 -59.442 1.00 53.00 87 LEU A N 1
ATOM 617 C CA . LEU A 1 87 ? 18.345 1.801 -59.175 1.00 53.00 87 LEU A CA 1
ATOM 618 C C . LEU A 1 87 ? 19.552 0.853 -58.972 1.00 53.00 87 LEU A C 1
ATOM 620 O O . LEU A 1 87 ? 19.673 -0.184 -59.619 1.00 53.00 87 LEU A O 1
ATOM 624 N N . ARG A 1 88 ? 20.454 1.160 -58.029 1.00 52.75 88 ARG A N 1
ATOM 625 C CA . ARG A 1 88 ? 21.533 0.258 -57.556 1.00 52.75 88 ARG A CA 1
ATOM 626 C C . ARG A 1 88 ? 21.225 -0.271 -56.143 1.00 52.75 88 ARG A C 1
ATOM 628 O O . ARG A 1 88 ? 22.002 -0.177 -55.192 1.00 52.75 88 ARG A O 1
ATOM 635 N N . THR A 1 89 ? 20.021 -0.823 -56.037 1.00 54.59 89 THR A N 1
ATOM 636 C CA . THR A 1 89 ? 19.179 -1.146 -54.871 1.00 54.59 89 THR A CA 1
ATOM 637 C C . THR A 1 89 ? 19.514 -2.465 -54.155 1.00 54.59 89 THR A C 1
ATOM 639 O O . THR A 1 89 ? 18.647 -3.301 -53.923 1.00 54.59 89 THR A O 1
ATOM 642 N N . ARG A 1 90 ? 20.769 -2.664 -53.729 1.00 52.84 90 ARG A N 1
ATOM 643 C CA . ARG A 1 90 ? 21.085 -3.725 -52.737 1.00 52.84 90 ARG A CA 1
ATOM 644 C C . ARG A 1 90 ? 21.707 -3.230 -51.437 1.00 52.84 90 ARG A C 1
ATOM 646 O O . ARG A 1 90 ? 21.556 -3.891 -50.422 1.00 52.84 90 ARG A O 1
ATOM 653 N N . ARG A 1 91 ? 22.352 -2.060 -51.425 1.00 52.12 91 ARG A N 1
ATOM 654 C CA . ARG A 1 91 ? 23.016 -1.544 -50.210 1.00 52.12 91 ARG A CA 1
ATOM 655 C C . ARG A 1 91 ? 22.110 -0.684 -49.322 1.00 52.12 91 ARG A C 1
ATOM 657 O O . ARG A 1 91 ? 22.309 -0.673 -48.118 1.00 52.12 91 ARG A O 1
ATOM 664 N N . ALA A 1 92 ? 21.084 -0.040 -49.883 1.00 51.44 92 ALA A N 1
ATOM 665 C CA . ALA A 1 92 ? 20.137 0.777 -49.111 1.00 51.44 92 ALA A CA 1
ATOM 666 C C . ALA A 1 92 ? 19.102 -0.056 -48.325 1.00 51.44 92 ALA A C 1
ATOM 668 O O . ALA A 1 92 ? 18.602 0.388 -47.297 1.00 51.44 92 ALA A O 1
ATOM 669 N N . ALA A 1 93 ? 18.805 -1.282 -48.773 1.00 53.47 93 ALA A N 1
ATOM 670 C CA . ALA A 1 93 ? 17.922 -2.194 -48.042 1.00 53.47 93 ALA A CA 1
ATOM 671 C C . ALA A 1 93 ? 18.565 -2.703 -46.737 1.00 53.47 93 ALA A C 1
ATOM 673 O O . ALA A 1 93 ? 17.868 -2.917 -45.751 1.00 53.47 93 ALA A O 1
ATOM 674 N N . VAL A 1 94 ? 19.898 -2.825 -46.709 1.00 56.25 94 VAL A N 1
ATOM 675 C CA . VAL A 1 94 ? 20.645 -3.293 -45.530 1.00 56.25 94 VAL A CA 1
ATOM 676 C C . VAL A 1 94 ? 20.585 -2.266 -44.390 1.00 56.25 94 VAL A C 1
ATOM 678 O O . VAL A 1 94 ? 20.384 -2.644 -43.244 1.00 56.25 94 VAL A O 1
ATOM 681 N N . SER A 1 95 ? 20.636 -0.962 -44.688 1.00 61.66 95 SER A N 1
ATOM 682 C CA . SER A 1 95 ? 20.619 0.081 -43.648 1.00 61.66 95 SER A CA 1
ATOM 683 C C . SER A 1 95 ? 19.272 0.248 -42.939 1.00 61.66 95 SER A C 1
ATOM 685 O O . SER A 1 95 ? 19.238 0.654 -41.781 1.00 61.66 95 SER A O 1
ATOM 687 N N . VAL A 1 96 ? 18.156 -0.053 -43.613 1.00 64.56 96 VAL A N 1
ATOM 688 C CA . VAL A 1 96 ? 16.821 0.009 -42.988 1.00 64.56 96 VAL A CA 1
ATOM 689 C C . VAL A 1 96 ? 16.582 -1.218 -42.104 1.00 64.56 96 VAL A C 1
ATOM 691 O O . VAL A 1 96 ? 16.014 -1.089 -41.021 1.00 64.56 96 VAL A O 1
ATOM 694 N N . ALA A 1 97 ? 17.063 -2.391 -42.529 1.00 66.00 97 ALA A N 1
ATOM 695 C CA . ALA A 1 97 ? 16.958 -3.624 -41.755 1.00 66.00 97 ALA A CA 1
ATOM 696 C C . ALA A 1 97 ? 17.745 -3.552 -40.431 1.00 66.00 97 ALA A C 1
ATOM 698 O O . ALA A 1 97 ? 17.197 -3.904 -39.388 1.00 66.00 97 ALA A O 1
ATOM 699 N N . ASP A 1 98 ? 18.971 -3.013 -40.448 1.00 65.25 98 ASP A N 1
ATOM 700 C CA . ASP A 1 98 ? 19.788 -2.849 -39.233 1.00 65.25 98 ASP A CA 1
ATOM 701 C C . ASP A 1 98 ? 19.149 -1.884 -38.220 1.00 65.25 98 ASP A C 1
ATOM 703 O O . ASP A 1 98 ? 19.156 -2.141 -37.015 1.00 65.25 98 ASP A O 1
ATOM 707 N N . GLY A 1 99 ? 18.539 -0.793 -38.699 1.00 72.88 99 GLY A N 1
ATOM 708 C CA . GLY A 1 99 ? 17.840 0.163 -37.837 1.00 72.88 99 GLY A CA 1
ATOM 709 C C . GLY A 1 99 ? 16.627 -0.452 -37.133 1.00 72.88 99 GLY A C 1
ATOM 710 O O . GLY A 1 99 ? 16.435 -0.246 -35.935 1.00 72.88 99 GLY A O 1
ATOM 711 N N . LEU A 1 100 ? 15.834 -1.251 -37.852 1.00 73.38 100 LEU A N 1
ATOM 712 C CA . LEU A 1 100 ? 14.680 -1.953 -37.281 1.00 73.38 100 LEU A CA 1
ATOM 713 C C . LEU A 1 100 ? 15.101 -3.031 -36.276 1.00 73.38 100 LEU A C 1
ATOM 715 O O . LEU A 1 100 ? 14.464 -3.168 -35.233 1.00 73.38 100 LEU A O 1
ATOM 719 N N . LEU A 1 101 ? 16.195 -3.749 -36.546 1.00 70.31 101 LEU A N 1
ATOM 720 C CA . LEU A 1 101 ? 16.731 -4.752 -35.628 1.00 70.31 101 LEU A CA 1
ATOM 721 C C . LEU A 1 101 ? 17.223 -4.117 -34.318 1.00 70.31 101 LEU A C 1
ATOM 723 O O . LEU A 1 101 ? 16.924 -4.632 -33.244 1.00 70.31 101 LEU A O 1
ATOM 727 N N . ALA A 1 102 ? 17.911 -2.973 -34.384 1.00 72.50 102 ALA A N 1
ATOM 728 C CA . ALA A 1 102 ? 18.364 -2.259 -33.190 1.00 72.50 102 ALA A CA 1
ATOM 729 C C . ALA A 1 102 ? 17.192 -1.785 -32.309 1.00 72.50 102 ALA A C 1
ATOM 731 O O . ALA A 1 102 ? 17.248 -1.919 -31.086 1.00 72.50 102 ALA A O 1
ATOM 732 N N . VAL A 1 103 ? 16.107 -1.288 -32.917 1.00 74.12 103 VAL A N 1
ATOM 733 C CA . VAL A 1 103 ? 14.887 -0.897 -32.189 1.00 74.12 103 VAL A CA 1
ATOM 734 C C . VAL A 1 103 ? 14.187 -2.116 -31.586 1.00 74.12 103 VAL A C 1
ATOM 736 O O . VAL A 1 103 ? 13.763 -2.059 -30.435 1.00 74.12 103 VAL A O 1
ATOM 739 N N . ALA A 1 104 ? 14.109 -3.232 -32.317 1.00 70.56 104 ALA A N 1
ATOM 740 C CA . ALA A 1 104 ? 13.511 -4.466 -31.814 1.00 70.56 104 ALA A CA 1
ATOM 741 C C . ALA A 1 104 ? 14.296 -5.048 -30.627 1.00 70.56 104 ALA A C 1
ATOM 743 O O . ALA A 1 104 ? 13.688 -5.441 -29.631 1.00 70.56 104 ALA A O 1
ATOM 744 N N . ILE A 1 105 ? 15.634 -5.048 -30.685 1.00 71.06 105 ILE A N 1
ATOM 745 C CA . ILE A 1 105 ? 16.489 -5.474 -29.567 1.00 71.06 105 ILE A CA 1
ATOM 746 C C . ILE A 1 105 ? 16.298 -4.534 -28.374 1.00 71.06 105 ILE A C 1
ATOM 748 O O . ILE A 1 105 ? 16.066 -5.013 -27.271 1.00 71.06 105 ILE A O 1
ATOM 752 N N . ALA A 1 106 ? 16.316 -3.213 -28.576 1.00 72.31 106 ALA A N 1
ATOM 753 C CA . ALA A 1 106 ? 16.107 -2.253 -27.490 1.00 72.31 106 ALA A CA 1
ATOM 754 C C . ALA A 1 106 ? 14.725 -2.407 -26.827 1.00 72.31 106 ALA A C 1
ATOM 756 O O . ALA A 1 106 ? 14.636 -2.421 -25.601 1.00 72.31 106 ALA A O 1
ATOM 757 N N . ALA A 1 107 ? 13.661 -2.588 -27.615 1.00 69.06 107 ALA A N 1
ATOM 758 C CA . ALA A 1 107 ? 12.312 -2.828 -27.103 1.00 69.06 107 ALA A CA 1
ATOM 759 C C . ALA A 1 107 ? 12.210 -4.162 -26.340 1.00 69.06 107 ALA A C 1
ATOM 761 O O . ALA A 1 107 ? 11.585 -4.222 -25.283 1.00 69.06 107 ALA A O 1
ATOM 762 N N . SER A 1 108 ? 12.874 -5.212 -26.833 1.00 64.31 108 SER A N 1
ATOM 763 C CA . SER A 1 108 ? 12.893 -6.531 -26.185 1.00 64.31 108 SER A CA 1
ATOM 764 C C . SER A 1 108 ? 13.667 -6.506 -24.864 1.00 64.31 108 SER A C 1
ATOM 766 O O . SER A 1 108 ? 13.194 -7.040 -23.865 1.00 64.31 108 SER A O 1
ATOM 768 N N . SER A 1 109 ? 14.818 -5.827 -24.823 1.00 60.78 109 SER A N 1
ATOM 769 C CA . SER A 1 109 ? 15.616 -5.650 -23.603 1.00 60.78 109 SER A CA 1
ATOM 770 C C . SER A 1 109 ? 14.849 -4.891 -22.522 1.00 60.78 109 SER A C 1
ATOM 772 O O . SER A 1 109 ? 14.946 -5.235 -21.349 1.00 60.78 109 SER A O 1
ATOM 774 N N . VAL A 1 110 ? 14.046 -3.891 -22.906 1.00 60.38 110 VAL A N 1
ATOM 775 C CA . VAL A 1 110 ? 13.152 -3.189 -21.974 1.00 60.38 110 VAL A CA 1
ATOM 776 C C . VAL A 1 110 ? 12.073 -4.134 -21.439 1.00 60.38 110 VAL A C 1
ATOM 778 O O . VAL A 1 110 ? 11.820 -4.125 -20.242 1.00 60.38 110 VAL A O 1
ATOM 781 N N . GLY A 1 111 ? 11.494 -5.002 -22.274 1.00 54.81 111 GLY A N 1
ATOM 782 C CA . GLY A 1 111 ? 10.539 -6.022 -21.823 1.00 54.81 111 GLY A CA 1
ATOM 783 C C . GLY A 1 111 ? 11.127 -7.002 -20.799 1.00 54.81 111 GLY A C 1
ATOM 784 O O . GLY A 1 111 ? 10.486 -7.283 -19.791 1.00 54.81 111 GLY A O 1
ATOM 785 N N . ILE A 1 112 ? 12.365 -7.460 -21.012 1.00 55.56 112 ILE A N 1
ATOM 786 C CA . ILE A 1 112 ? 13.067 -8.379 -20.096 1.00 55.56 112 ILE A CA 1
ATOM 787 C C . ILE A 1 112 ? 13.413 -7.684 -18.770 1.00 55.56 112 ILE A C 1
ATOM 789 O O . ILE A 1 112 ? 13.225 -8.258 -17.701 1.00 55.56 112 ILE A O 1
ATOM 793 N N . LEU A 1 113 ? 13.845 -6.421 -18.818 1.00 56.94 113 LEU A N 1
ATOM 794 C CA . LEU A 1 113 ? 14.108 -5.633 -17.609 1.00 56.94 113 LEU A CA 1
ATOM 795 C C . LEU A 1 113 ? 12.827 -5.306 -16.821 1.00 56.94 113 LEU A C 1
ATOM 797 O O . LEU A 1 113 ? 12.897 -5.064 -15.620 1.00 56.94 113 LEU A O 1
ATOM 801 N N . LEU A 1 114 ? 11.663 -5.301 -17.476 1.00 53.09 114 LEU A N 1
ATOM 802 C CA . LEU A 1 114 ? 10.365 -5.075 -16.836 1.00 53.09 114 LEU A CA 1
ATOM 803 C C . LEU A 1 114 ? 9.703 -6.359 -16.325 1.00 53.09 114 LEU A C 1
ATOM 805 O O . LEU A 1 114 ? 8.864 -6.276 -15.433 1.00 53.09 114 LEU A O 1
ATOM 809 N N . SER A 1 115 ? 10.064 -7.534 -16.852 1.00 49.75 115 SER A N 1
ATOM 810 C CA . SER A 1 115 ? 9.455 -8.804 -16.431 1.00 49.75 115 SER A CA 1
ATOM 811 C C . SER A 1 115 ? 9.823 -9.241 -15.010 1.00 49.75 115 SER A C 1
ATOM 813 O O . SER A 1 115 ? 9.145 -10.097 -14.453 1.00 49.75 115 SER A O 1
ATOM 815 N N . GLU A 1 116 ? 10.845 -8.635 -14.397 1.00 55.97 116 GLU A N 1
ATOM 816 C CA . GLU A 1 116 ? 11.194 -8.866 -12.986 1.00 55.97 116 GLU A CA 1
ATOM 817 C C . GLU A 1 116 ? 10.536 -7.873 -12.018 1.00 55.97 116 GLU A C 1
ATOM 819 O O . GLU A 1 116 ? 10.800 -7.912 -10.815 1.00 55.97 116 GLU A O 1
ATOM 824 N N . VAL A 1 117 ? 9.654 -6.986 -12.493 1.00 60.41 117 VAL A N 1
ATOM 825 C CA . VAL A 1 117 ? 8.853 -6.167 -11.580 1.00 60.41 117 VAL A CA 1
ATOM 826 C C . VAL A 1 117 ? 7.779 -7.065 -10.972 1.00 60.41 117 VAL A C 1
ATOM 828 O O . VAL A 1 117 ? 6.700 -7.246 -11.535 1.00 60.41 117 VAL A O 1
ATOM 831 N N . LYS A 1 118 ? 8.109 -7.661 -9.823 1.00 74.75 118 LYS A N 1
ATOM 832 C CA . LYS A 1 118 ? 7.180 -8.427 -8.988 1.00 74.75 118 LYS A CA 1
ATOM 833 C C . LYS A 1 118 ? 5.899 -7.617 -8.781 1.00 74.75 118 LYS A C 1
ATOM 835 O O . LYS A 1 118 ? 5.957 -6.418 -8.489 1.00 74.75 118 LYS A O 1
ATOM 840 N N . HIS A 1 119 ? 4.757 -8.261 -9.002 1.00 82.62 119 HIS A N 1
ATOM 841 C CA . HIS A 1 119 ? 3.469 -7.583 -9.037 1.00 82.62 119 HIS A CA 1
ATOM 842 C C . HIS A 1 119 ? 3.132 -7.007 -7.658 1.00 82.62 119 HIS A C 1
ATOM 844 O O . HIS A 1 119 ? 3.249 -7.687 -6.638 1.00 82.62 119 HIS A O 1
ATOM 850 N N . VAL A 1 120 ? 2.732 -5.736 -7.647 1.00 90.44 120 VAL A N 1
ATOM 851 C CA . VAL A 1 120 ? 2.208 -5.044 -6.470 1.00 90.44 120 VAL A CA 1
ATOM 852 C C . VAL A 1 120 ? 0.767 -4.686 -6.780 1.00 90.44 120 VAL A C 1
ATOM 854 O O . VAL A 1 120 ? 0.518 -3.858 -7.658 1.00 90.44 120 VAL A O 1
ATOM 857 N N . ASP A 1 121 ? -0.160 -5.290 -6.049 1.00 93.62 121 ASP A N 1
ATOM 858 C CA . ASP A 1 121 ? -1.567 -4.916 -6.066 1.00 93.62 121 ASP A CA 1
ATOM 859 C C . ASP A 1 121 ? -1.835 -4.008 -4.863 1.00 93.62 121 ASP A C 1
ATOM 861 O O . ASP A 1 121 ? -1.786 -4.433 -3.709 1.00 93.62 121 ASP A O 1
ATOM 865 N N . ALA A 1 122 ? -2.060 -2.725 -5.126 1.00 94.44 122 ALA A N 1
ATOM 866 C CA . ALA A 1 122 ? -2.318 -1.745 -4.087 1.00 94.44 122 ALA A CA 1
ATOM 867 C C . ALA A 1 122 ? -3.440 -0.800 -4.505 1.00 94.44 122 ALA A C 1
ATOM 869 O O . ALA A 1 122 ? -3.469 -0.303 -5.630 1.00 94.44 122 ALA A O 1
ATOM 870 N N . THR A 1 123 ? -4.332 -0.511 -3.565 1.00 96.69 123 THR A N 1
ATOM 871 C CA . THR A 1 123 ? -5.394 0.488 -3.718 1.00 96.69 123 THR A CA 1
ATOM 872 C C . THR A 1 123 ? -5.280 1.501 -2.595 1.00 96.69 123 THR A C 1
ATOM 874 O O . THR A 1 123 ? -4.896 1.143 -1.486 1.00 96.69 123 THR A O 1
ATOM 877 N N . THR A 1 124 ? -5.615 2.759 -2.871 1.00 96.31 124 THR A N 1
ATOM 878 C CA . THR A 1 124 ? -5.737 3.812 -1.859 1.00 96.31 124 THR A CA 1
ATOM 879 C C . THR A 1 124 ? -7.197 4.217 -1.674 1.00 96.31 124 THR A C 1
ATOM 881 O O . THR A 1 124 ? -8.015 4.099 -2.584 1.00 96.31 124 THR A O 1
ATOM 884 N N . ALA A 1 125 ? -7.520 4.718 -0.486 1.00 95.12 125 ALA A N 1
ATOM 885 C CA . ALA A 1 125 ? -8.832 5.231 -0.125 1.00 95.12 125 ALA A CA 1
ATOM 886 C C . ALA A 1 125 ? -8.815 6.756 -0.007 1.00 95.12 125 ALA A C 1
ATOM 888 O O . ALA A 1 125 ? -7.786 7.368 0.294 1.00 95.12 125 ALA A O 1
ATOM 889 N N . GLU A 1 126 ? -9.989 7.369 -0.135 1.00 93.38 126 GLU A N 1
ATOM 890 C CA . GLU A 1 126 ? -10.174 8.740 0.330 1.00 93.38 126 GLU A CA 1
ATOM 891 C C . GLU A 1 126 ? -9.979 8.828 1.857 1.00 93.38 126 GLU A C 1
ATOM 893 O O . GLU A 1 126 ? -10.320 7.877 2.583 1.00 93.38 126 GLU A O 1
ATOM 898 N N . PRO A 1 127 ? -9.461 9.964 2.369 1.00 89.44 127 PRO A N 1
ATOM 899 C CA . PRO A 1 127 ? -9.294 10.180 3.800 1.00 89.44 127 PRO A CA 1
ATOM 900 C C . PRO A 1 127 ? -10.595 9.920 4.567 1.00 89.44 127 PRO A C 1
ATOM 902 O O . PRO A 1 127 ? -11.624 10.545 4.323 1.00 89.44 127 PRO A O 1
ATOM 905 N N . GLY A 1 128 ? -10.547 8.969 5.498 1.00 83.94 128 GLY A N 1
ATOM 906 C CA . GLY A 1 128 ? -11.674 8.609 6.353 1.00 83.94 128 GLY A CA 1
ATOM 907 C C . GLY A 1 128 ? -11.595 9.216 7.742 1.00 83.94 128 GLY A C 1
ATOM 908 O O . GLY A 1 128 ? -10.542 9.661 8.186 1.00 83.94 128 GLY A O 1
ATOM 909 N N . VAL A 1 129 ? -12.708 9.144 8.464 1.00 86.06 129 VAL A N 1
ATOM 910 C CA . VAL A 1 129 ? -12.744 9.367 9.911 1.00 86.06 129 VAL A CA 1
ATOM 911 C C . VAL A 1 129 ? -12.934 8.019 10.596 1.00 86.06 129 VAL A C 1
ATOM 913 O O . VAL A 1 129 ? -13.699 7.181 10.117 1.00 86.06 129 VAL A O 1
ATOM 916 N N . ALA A 1 130 ? -12.231 7.804 11.706 1.00 85.25 130 ALA A N 1
ATOM 917 C CA . ALA A 1 130 ? -12.400 6.607 12.519 1.00 85.25 130 ALA A CA 1
ATOM 918 C C . ALA A 1 130 ? -13.815 6.534 13.099 1.00 85.25 130 ALA A C 1
ATOM 920 O O . ALA A 1 130 ? -14.347 7.526 13.605 1.00 85.25 130 ALA A O 1
ATOM 921 N N . ALA A 1 131 ? -14.418 5.346 13.045 1.00 81.00 131 ALA A N 1
ATOM 922 C CA . ALA A 1 131 ? -15.706 5.121 13.677 1.00 81.00 131 ALA A CA 1
ATOM 923 C C . ALA A 1 131 ? -15.587 5.303 15.206 1.00 81.00 131 ALA A C 1
ATOM 925 O O . ALA A 1 131 ? -14.611 4.841 15.805 1.00 81.00 131 ALA A O 1
ATOM 926 N N . PRO A 1 132 ? -16.567 5.949 15.861 1.00 81.31 132 PRO A N 1
ATOM 927 C CA . PRO A 1 132 ? -16.558 6.091 17.309 1.00 81.31 132 PRO A CA 1
ATOM 928 C C . PRO A 1 132 ? -16.647 4.722 17.992 1.00 81.31 132 PRO A C 1
ATOM 930 O O . PRO A 1 132 ? -17.399 3.839 17.565 1.00 81.31 132 PRO A O 1
ATOM 933 N N . LEU A 1 133 ? -15.887 4.560 19.076 1.00 79.88 133 LEU A N 1
ATOM 934 C CA . LEU A 1 133 ? -15.902 3.335 19.869 1.00 79.88 133 LEU A CA 1
ATOM 935 C C . LEU A 1 133 ? -17.260 3.167 20.574 1.00 79.88 133 LEU A C 1
ATOM 937 O O . LEU A 1 133 ? -17.799 4.147 21.100 1.00 79.88 133 LEU A O 1
ATOM 941 N N . PRO A 1 134 ? -17.818 1.944 20.629 1.00 76.38 134 PRO A N 1
ATOM 942 C CA . PRO A 1 134 ? -19.025 1.683 21.400 1.00 76.38 134 PRO A CA 1
ATOM 943 C C . PRO A 1 134 ? -18.770 1.952 22.888 1.00 76.38 134 PRO A C 1
ATOM 945 O O . PRO A 1 134 ? -17.795 1.460 23.451 1.00 76.38 134 PRO A O 1
ATOM 948 N N . THR A 1 135 ? -19.662 2.699 23.537 1.00 81.81 135 THR A N 1
ATOM 949 C CA . THR A 1 135 ? -19.559 3.036 24.969 1.00 81.81 135 THR A CA 1
ATOM 950 C C . THR A 1 135 ? -20.310 2.063 25.880 1.00 81.81 135 THR A C 1
ATOM 952 O O . THR A 1 135 ? -20.126 2.095 27.093 1.00 81.81 135 THR A O 1
ATOM 955 N N . SER A 1 136 ? -21.142 1.178 25.323 1.00 82.19 136 SER A N 1
ATOM 956 C CA . SER A 1 136 ? -21.808 0.097 26.058 1.00 82.19 136 SER A CA 1
ATOM 957 C C . SER A 1 136 ? -22.247 -1.024 25.110 1.00 82.19 136 SER A C 1
ATOM 959 O O . SER A 1 136 ? -22.495 -0.770 23.934 1.00 82.19 136 SER A O 1
ATOM 961 N N . HIS A 1 137 ? -22.326 -2.253 25.635 1.00 81.12 137 HIS A N 1
ATOM 962 C CA . HIS A 1 137 ? -22.778 -3.475 24.951 1.00 81.12 137 HIS A CA 1
ATOM 963 C C . HIS A 1 137 ? -22.051 -3.796 23.630 1.00 81.12 137 HIS A C 1
ATOM 965 O O . HIS A 1 137 ? -22.419 -3.340 22.548 1.00 81.12 137 HIS A O 1
ATOM 971 N N . LEU A 1 138 ? -21.034 -4.660 23.710 1.00 85.50 138 LEU A N 1
ATOM 972 C CA . LEU A 1 138 ? -20.354 -5.188 22.527 1.00 85.50 138 LEU A CA 1
ATOM 973 C C . LEU A 1 138 ? -21.281 -6.163 21.791 1.00 85.50 138 LEU A C 1
ATOM 975 O O . LEU A 1 138 ? -21.608 -7.231 22.302 1.00 85.50 138 LEU A O 1
ATOM 979 N N . THR A 1 139 ? -21.702 -5.778 20.590 1.00 88.94 139 THR A N 1
ATOM 980 C CA . THR A 1 139 ? -22.472 -6.612 19.661 1.00 88.94 139 THR A CA 1
ATOM 981 C C . THR A 1 139 ? -21.723 -6.705 18.336 1.00 88.94 139 THR A C 1
ATOM 983 O O . THR A 1 139 ? -21.081 -5.743 17.908 1.00 88.94 139 THR A O 1
ATOM 986 N N . GLU A 1 140 ? -21.761 -7.875 17.696 1.00 91.38 140 GLU A N 1
ATOM 987 C CA . GLU A 1 140 ? -21.141 -8.075 16.383 1.00 91.38 140 GLU A CA 1
ATOM 988 C C . GLU A 1 140 ? -21.892 -7.237 15.335 1.00 91.38 140 GLU A C 1
ATOM 990 O O . GLU A 1 140 ? -23.087 -7.437 15.124 1.00 91.38 140 GLU A O 1
ATOM 995 N N . LYS A 1 141 ? -21.203 -6.283 14.692 1.00 89.94 141 LYS A N 1
ATOM 996 C CA . LYS A 1 141 ? -21.783 -5.440 13.628 1.00 89.94 141 LYS A CA 1
ATOM 997 C C . LYS A 1 141 ? -21.575 -6.011 12.233 1.00 89.94 141 LYS A C 1
ATOM 999 O O . LYS A 1 141 ? -22.444 -5.886 11.378 1.00 89.94 141 LYS A O 1
ATOM 1004 N N . TRP A 1 142 ? -20.409 -6.595 12.001 1.00 95.19 142 TRP A N 1
ATOM 1005 C CA . TRP A 1 142 ? -20.011 -7.139 10.715 1.00 95.19 142 TRP A CA 1
ATOM 1006 C C . TRP A 1 142 ? -18.994 -8.255 10.922 1.00 95.19 142 TRP A C 1
ATOM 1008 O O . TRP A 1 142 ? -18.357 -8.358 11.972 1.00 95.19 142 TRP A O 1
ATOM 1018 N N . ARG A 1 143 ? -18.840 -9.080 9.886 1.00 95.31 143 ARG A N 1
ATOM 1019 C CA . ARG A 1 143 ? -17.845 -10.146 9.822 1.00 95.31 143 ARG A CA 1
ATOM 1020 C C . ARG A 1 143 ? -17.131 -10.084 8.488 1.00 95.31 143 ARG A C 1
ATOM 1022 O O . ARG A 1 143 ? -17.780 -10.020 7.448 1.00 95.31 143 ARG A O 1
ATOM 1029 N N . TRP A 1 144 ? -15.812 -10.174 8.533 1.00 95.31 144 TRP A N 1
ATOM 1030 C CA . TRP A 1 144 ? -14.970 -10.247 7.348 1.00 95.31 144 TRP A CA 1
ATOM 1031 C C . TRP A 1 144 ? -14.323 -11.631 7.242 1.00 95.31 144 TRP A C 1
ATOM 1033 O O . TRP A 1 144 ? -14.101 -12.298 8.256 1.00 95.31 144 TRP A O 1
ATOM 1043 N N . ARG A 1 145 ? -14.074 -12.092 6.014 1.00 94.62 145 ARG A N 1
ATOM 1044 C CA . ARG A 1 145 ? -13.464 -13.395 5.722 1.00 94.62 145 ARG A CA 1
ATOM 1045 C C . ARG A 1 145 ? -12.466 -13.252 4.581 1.00 94.62 145 ARG A C 1
ATOM 1047 O O . ARG A 1 145 ? -12.732 -12.523 3.633 1.00 94.62 145 ARG A O 1
ATOM 1054 N N . THR A 1 146 ? -11.390 -14.025 4.654 1.00 92.81 146 THR A N 1
ATOM 1055 C CA . THR A 1 146 ? -10.409 -14.188 3.580 1.00 92.81 146 THR A CA 1
ATOM 1056 C C . THR A 1 146 ? -10.017 -15.655 3.440 1.00 92.81 146 THR A C 1
ATOM 1058 O O . THR A 1 146 ? -10.199 -16.432 4.381 1.00 92.81 146 THR A O 1
ATOM 1061 N N . GLY A 1 147 ? -9.531 -16.026 2.255 1.00 93.50 147 GLY A N 1
ATOM 1062 C CA . GLY A 1 147 ? -8.849 -17.302 2.029 1.00 93.50 147 GLY A CA 1
ATOM 1063 C C . GLY A 1 147 ? -7.396 -17.297 2.514 1.00 93.50 147 GLY A C 1
ATOM 1064 O O . GLY A 1 147 ? -6.830 -18.363 2.735 1.00 93.50 147 GLY A O 1
ATOM 1065 N N . ASP A 1 148 ? -6.840 -16.107 2.720 1.00 92.44 148 ASP A N 1
ATOM 1066 C CA . ASP A 1 148 ? -5.456 -15.873 3.110 1.00 92.44 148 ASP A CA 1
ATOM 1067 C C . ASP A 1 148 ? -5.205 -16.199 4.583 1.00 92.44 148 ASP A C 1
ATOM 1069 O O . ASP A 1 148 ? -6.075 -16.053 5.455 1.00 92.44 148 ASP A O 1
ATOM 1073 N N . ARG A 1 149 ? -3.973 -16.590 4.904 1.00 93.81 149 ARG A N 1
ATOM 1074 C CA . ARG A 1 149 ? -3.591 -16.805 6.298 1.00 93.81 149 ARG A CA 1
ATOM 1075 C C . ARG A 1 149 ? -3.485 -15.468 7.031 1.00 93.81 149 ARG A C 1
ATOM 1077 O O . ARG A 1 149 ? -2.660 -14.629 6.691 1.00 93.81 149 ARG A O 1
ATOM 1084 N N . LEU A 1 150 ? -4.269 -15.298 8.097 1.00 94.69 150 LEU A N 1
ATOM 1085 C CA . LEU A 1 150 ? -4.217 -14.120 8.967 1.00 94.69 150 LEU A CA 1
ATOM 1086 C C . LEU A 1 150 ? -3.104 -14.259 10.021 1.00 94.69 150 LEU A C 1
ATOM 1088 O O . LEU A 1 150 ? -3.138 -15.172 10.849 1.00 94.69 150 LEU A O 1
ATOM 1092 N N . TYR A 1 151 ? -2.151 -13.329 10.025 1.00 94.44 151 TYR A N 1
ATOM 1093 C CA . TYR A 1 151 ? -1.061 -13.259 11.007 1.00 94.44 151 TYR A CA 1
ATOM 1094 C C . TYR A 1 151 ? -1.345 -12.294 12.153 1.00 94.44 151 TYR A C 1
ATOM 1096 O O . TYR A 1 151 ? -0.857 -12.492 13.265 1.00 94.44 151 TYR A O 1
ATOM 1104 N N . GLY A 1 152 ? -2.127 -11.247 11.900 1.00 94.62 152 GLY A N 1
ATOM 1105 C CA . GLY A 1 152 ? -2.363 -10.219 12.900 1.00 94.62 152 GLY A CA 1
ATOM 1106 C C . GLY A 1 152 ? -3.430 -9.216 12.505 1.00 94.62 152 GLY A C 1
ATOM 1107 O O . GLY A 1 152 ? -3.849 -9.126 11.352 1.00 94.62 152 GLY A O 1
ATOM 1108 N N . VAL A 1 153 ? -3.862 -8.456 13.507 1.00 96.12 153 VAL A N 1
ATOM 1109 C CA . VAL A 1 153 ? -4.836 -7.374 13.376 1.00 96.12 153 VAL A CA 1
ATOM 1110 C C . VAL A 1 153 ? -4.341 -6.196 14.201 1.00 96.12 153 VAL A C 1
ATOM 1112 O O . VAL A 1 153 ? -4.024 -6.355 15.380 1.00 96.12 153 VAL A O 1
ATOM 1115 N N . VAL A 1 154 ? -4.278 -5.016 13.591 1.00 96.25 154 VAL A N 1
ATOM 1116 C CA . VAL A 1 154 ? -3.838 -3.775 14.235 1.00 96.25 154 VAL A CA 1
ATOM 1117 C C . VAL A 1 154 ? -4.931 -2.723 14.091 1.00 96.25 154 VAL A C 1
ATOM 1119 O O . VAL A 1 154 ? -5.473 -2.535 13.011 1.00 96.25 154 VAL A O 1
ATOM 1122 N N . SER A 1 155 ? -5.268 -2.017 15.170 1.00 95.12 155 SER A N 1
ATOM 1123 C CA . SER A 1 155 ? -6.215 -0.896 15.110 1.00 95.12 155 SER A CA 1
ATOM 1124 C C . SER A 1 155 ? -5.506 0.357 14.588 1.00 95.12 155 SER A C 1
ATOM 1126 O O . SER A 1 155 ? -4.642 0.889 15.287 1.00 95.12 155 SER A O 1
ATOM 1128 N N . ALA A 1 156 ? -5.852 0.832 13.386 1.00 95.62 156 ALA A N 1
ATOM 1129 C CA . ALA A 1 156 ? -5.238 2.013 12.774 1.00 95.62 156 ALA A CA 1
ATOM 1130 C C . ALA A 1 156 ? -6.144 2.670 11.714 1.00 95.62 156 ALA A C 1
ATOM 1132 O O . ALA A 1 156 ? -6.901 2.012 11.009 1.00 95.62 156 ALA A O 1
ATOM 1133 N N . GLY A 1 157 ? -6.044 3.987 11.554 1.00 95.19 157 GLY A N 1
ATOM 1134 C CA . GLY A 1 157 ? -6.827 4.727 10.572 1.00 95.19 157 GLY A CA 1
ATOM 1135 C C . GLY A 1 157 ? -8.324 4.671 10.868 1.00 95.19 157 GLY A C 1
ATOM 1136 O O . GLY A 1 157 ? -8.764 4.971 11.978 1.00 95.19 157 GLY A O 1
ATOM 1137 N N . ALA A 1 158 ? -9.117 4.293 9.863 1.00 94.44 158 ALA A N 1
ATOM 1138 C CA . ALA A 1 158 ? -10.575 4.251 9.968 1.00 94.44 158 ALA A CA 1
ATOM 1139 C C . ALA A 1 158 ? -11.144 2.935 10.549 1.00 94.44 158 ALA A C 1
ATOM 1141 O O . ALA A 1 158 ? -12.362 2.810 10.703 1.00 94.44 158 ALA A O 1
ATOM 1142 N N . GLY A 1 159 ? -10.295 1.953 10.866 1.00 94.75 159 GLY A N 1
ATOM 1143 C CA . GLY A 1 159 ? -10.731 0.632 11.320 1.00 94.75 159 GLY A CA 1
ATOM 1144 C C . GLY A 1 159 ? -9.570 -0.325 11.615 1.00 94.75 159 GLY A C 1
ATOM 1145 O O . GLY A 1 159 ? -8.494 0.111 12.019 1.00 94.75 159 GLY A O 1
ATOM 1146 N N . PRO A 1 160 ? -9.771 -1.647 11.505 1.00 95.94 160 PRO A N 1
ATOM 1147 C CA . PRO A 1 160 ? -8.683 -2.603 11.649 1.00 95.94 160 PRO A CA 1
ATOM 1148 C C . PRO A 1 160 ? -7.877 -2.746 10.350 1.00 95.94 160 PRO A C 1
ATOM 1150 O O . PRO A 1 160 ? -8.437 -2.839 9.259 1.00 95.94 160 PRO A O 1
ATOM 1153 N N . VAL A 1 161 ? -6.557 -2.839 10.489 1.00 97.50 161 VAL A N 1
ATOM 1154 C CA . VAL A 1 161 ? -5.615 -3.263 9.451 1.00 97.50 161 VAL A CA 1
ATOM 1155 C C . VAL A 1 161 ? -5.254 -4.721 9.705 1.00 97.50 161 VAL A C 1
ATOM 1157 O O . VAL A 1 161 ? -4.724 -5.077 10.760 1.00 97.50 161 VAL A O 1
ATOM 1160 N N . LEU A 1 162 ? -5.577 -5.567 8.740 1.00 97.44 162 LEU A N 1
ATOM 1161 C CA . LEU A 1 162 ? -5.325 -6.998 8.746 1.00 97.44 162 LEU A CA 1
ATOM 1162 C C . LEU A 1 162 ? -3.980 -7.291 8.097 1.00 97.44 162 LEU A C 1
ATOM 1164 O O . LEU A 1 162 ? -3.622 -6.666 7.100 1.00 97.44 162 LEU A O 1
ATOM 1168 N N . VAL A 1 163 ? -3.263 -8.256 8.663 1.00 97.19 163 VAL A N 1
ATOM 1169 C CA . VAL A 1 163 ? -1.957 -8.710 8.186 1.00 97.19 163 VAL A CA 1
ATOM 1170 C C . VAL A 1 163 ? -2.104 -10.132 7.671 1.00 97.19 163 VAL A C 1
ATOM 1172 O O . VAL A 1 163 ? -2.435 -11.029 8.451 1.00 97.19 163 VAL A O 1
ATOM 1175 N N . THR A 1 164 ? -1.880 -10.327 6.378 1.00 95.75 164 THR A N 1
ATOM 1176 C CA . THR A 1 164 ? -2.046 -11.603 5.674 1.00 95.75 164 THR A CA 1
ATOM 1177 C C . THR A 1 164 ? -0.736 -12.067 5.037 1.00 95.75 164 THR A C 1
ATOM 1179 O O . THR A 1 164 ? 0.271 -11.362 5.081 1.00 95.75 164 THR A O 1
ATOM 1182 N N . ASP A 1 165 ? -0.732 -13.275 4.480 1.00 93.19 165 ASP A N 1
ATOM 1183 C CA . ASP A 1 165 ? 0.349 -13.789 3.620 1.00 93.19 165 ASP A CA 1
ATOM 1184 C C . ASP A 1 165 ? 0.574 -12.921 2.382 1.00 93.19 165 ASP A C 1
ATOM 1186 O O . ASP A 1 165 ? 1.712 -12.675 2.006 1.00 93.19 165 ASP A O 1
ATOM 1190 N N . SER A 1 166 ? -0.501 -12.386 1.816 1.00 92.56 166 SER A N 1
ATOM 1191 C CA . SER A 1 166 ? -0.478 -11.517 0.647 1.00 92.56 166 SER A CA 1
ATOM 1192 C C . SER A 1 166 ? -0.054 -10.078 0.947 1.00 92.56 166 SER A C 1
ATOM 1194 O O . SER A 1 166 ? 0.351 -9.374 0.024 1.00 92.56 166 SER A O 1
ATOM 1196 N N . GLY A 1 167 ? -0.118 -9.616 2.205 1.00 95.81 167 GLY A N 1
ATOM 1197 C CA . GLY A 1 167 ? 0.252 -8.250 2.583 1.00 95.81 167 GLY A CA 1
ATOM 1198 C C . GLY A 1 167 ? -0.588 -7.660 3.710 1.00 95.81 167 GLY A C 1
ATOM 1199 O O . GLY A 1 167 ? -0.749 -8.255 4.775 1.00 95.81 167 GLY A O 1
ATOM 1200 N N . ILE A 1 168 ? -1.078 -6.437 3.504 1.00 97.62 168 ILE A N 1
ATOM 1201 C CA . ILE A 1 168 ? -1.924 -5.731 4.471 1.00 97.62 168 ILE A CA 1
ATOM 1202 C C . ILE A 1 168 ? -3.214 -5.233 3.825 1.00 97.62 168 ILE A C 1
ATOM 1204 O O . ILE A 1 168 ? -3.219 -4.762 2.690 1.00 97.62 168 ILE A O 1
ATOM 1208 N N . THR A 1 169 ? -4.317 -5.320 4.564 1.00 97.94 169 THR A N 1
ATOM 1209 C CA . THR A 1 169 ? -5.644 -4.873 4.115 1.00 97.94 169 THR A CA 1
ATOM 1210 C C . THR A 1 169 ? -6.315 -4.072 5.221 1.00 97.94 169 THR A C 1
ATOM 1212 O O . THR A 1 169 ? -6.492 -4.581 6.325 1.00 97.94 169 THR A O 1
ATOM 1215 N N . ALA A 1 170 ? -6.708 -2.830 4.951 1.00 97.69 170 ALA A N 1
ATOM 1216 C CA . ALA A 1 170 ? -7.469 -2.026 5.896 1.00 97.69 170 ALA A CA 1
ATOM 1217 C C . ALA A 1 170 ? -8.962 -2.124 5.636 1.00 97.69 170 ALA A C 1
ATOM 1219 O O . ALA A 1 170 ? -9.433 -1.945 4.510 1.00 97.69 170 ALA A O 1
ATOM 1220 N N . LEU A 1 171 ? -9.707 -2.349 6.711 1.00 97.19 171 LEU A N 1
ATOM 1221 C CA . LEU A 1 171 ? -11.156 -2.398 6.683 1.00 97.19 171 LEU A CA 1
ATOM 1222 C C . LEU A 1 171 ? -11.756 -1.137 7.291 1.00 97.19 171 LEU A C 1
ATOM 1224 O O . LEU A 1 171 ? -11.203 -0.507 8.193 1.00 97.19 171 LEU A O 1
ATOM 1228 N N . ASP A 1 172 ? -12.941 -0.797 6.818 1.00 95.12 172 ASP A N 1
ATOM 1229 C CA . ASP A 1 172 ? -13.777 0.223 7.411 1.00 95.12 172 ASP A CA 1
ATOM 1230 C C . ASP A 1 172 ? -14.362 -0.282 8.735 1.00 95.12 172 ASP A C 1
ATOM 1232 O O . ASP A 1 172 ? -15.045 -1.305 8.781 1.00 95.12 172 ASP A O 1
ATOM 1236 N N . GLY A 1 173 ? -14.113 0.434 9.834 1.00 92.75 173 GLY A N 1
ATOM 1237 C CA . GLY A 1 173 ? -14.549 -0.002 11.160 1.00 92.75 173 GLY A CA 1
ATOM 1238 C C . GLY A 1 173 ? -16.071 -0.059 11.335 1.00 92.75 173 GLY A C 1
ATOM 1239 O O . GLY A 1 173 ? -16.556 -0.793 12.199 1.00 92.75 173 GLY A O 1
ATOM 1240 N N . ALA A 1 174 ? -16.842 0.679 10.529 1.00 91.88 174 ALA A N 1
ATOM 1241 C CA . ALA A 1 174 ? -18.298 0.703 10.627 1.00 91.88 174 ALA A CA 1
ATOM 1242 C C . ALA A 1 174 ? -18.958 -0.421 9.818 1.00 91.88 174 ALA A C 1
ATOM 1244 O O . ALA A 1 174 ? -19.945 -0.997 10.279 1.00 91.88 174 ALA A O 1
ATOM 1245 N N . THR A 1 175 ? -18.418 -0.729 8.638 1.00 93.44 175 THR A N 1
ATOM 1246 C CA . THR A 1 175 ? -19.050 -1.636 7.663 1.00 93.44 175 THR A CA 1
ATOM 1247 C C . THR A 1 175 ? -18.313 -2.959 7.461 1.00 93.44 175 THR A C 1
ATOM 1249 O O . THR A 1 175 ? -18.918 -3.920 6.992 1.00 93.44 175 THR A O 1
ATOM 1252 N N . GLY A 1 176 ? -17.023 -3.027 7.798 1.00 95.12 176 GLY A N 1
ATOM 1253 C CA . GLY A 1 176 ? -16.155 -4.168 7.500 1.00 95.12 176 GLY A CA 1
ATOM 1254 C C . GLY A 1 176 ? -15.723 -4.259 6.034 1.00 95.12 176 GLY A C 1
ATOM 1255 O O . GLY A 1 176 ? -15.084 -5.241 5.658 1.00 95.12 176 GLY A O 1
ATOM 1256 N N . ALA A 1 177 ? -16.071 -3.273 5.201 1.00 96.06 177 ALA A N 1
ATOM 1257 C CA . ALA A 1 177 ? -15.659 -3.223 3.803 1.00 96.06 177 ALA A CA 1
ATOM 1258 C C . ALA A 1 177 ? -14.164 -2.898 3.675 1.00 96.06 177 ALA A C 1
ATOM 1260 O O . ALA A 1 177 ? -13.617 -2.137 4.472 1.00 96.06 177 ALA A O 1
ATOM 1261 N N . GLU A 1 178 ? -13.508 -3.449 2.658 1.00 97.06 178 GLU A N 1
ATOM 1262 C CA . GLU A 1 178 ? -12.123 -3.109 2.323 1.00 97.06 178 GLU A CA 1
ATOM 1263 C C . GLU A 1 178 ? -12.032 -1.648 1.869 1.00 97.06 178 GLU A C 1
ATOM 1265 O O . GLU A 1 178 ? -12.784 -1.213 0.997 1.00 97.06 178 GLU A O 1
ATOM 1270 N N . ARG A 1 179 ? -11.134 -0.879 2.493 1.00 96.69 179 ARG A N 1
ATOM 1271 C CA . ARG A 1 179 ? -10.879 0.524 2.138 1.00 96.69 179 ARG A CA 1
ATOM 1272 C C . ARG A 1 179 ? -9.682 0.652 1.220 1.00 96.69 179 ARG A C 1
ATOM 1274 O O . ARG A 1 179 ? -9.745 1.344 0.212 1.00 96.69 179 ARG A O 1
ATOM 1281 N N . TRP A 1 180 ? -8.583 0.036 1.625 1.00 98.19 180 TRP A N 1
ATOM 1282 C CA . TRP A 1 180 ? -7.323 0.061 0.909 1.00 98.19 180 TRP A CA 1
ATOM 1283 C C . TRP A 1 180 ? -6.544 -1.209 1.242 1.00 98.19 180 TRP A C 1
ATOM 1285 O O . TRP A 1 180 ? -6.729 -1.811 2.305 1.00 98.19 180 TRP A O 1
ATOM 1295 N N . HIS A 1 181 ? -5.651 -1.604 0.346 1.00 97.62 181 HIS A N 1
ATOM 1296 C CA . HIS A 1 181 ? -4.778 -2.754 0.536 1.00 97.62 181 HIS A CA 1
ATOM 1297 C C . HIS A 1 181 ? -3.422 -2.507 -0.101 1.00 97.62 181 HIS A C 1
ATOM 1299 O O . HIS A 1 181 ? -3.269 -1.668 -0.988 1.00 97.62 181 HIS A O 1
ATOM 1305 N N . TYR A 1 182 ? -2.441 -3.265 0.368 1.00 96.94 182 TYR A N 1
ATOM 1306 C CA . TYR A 1 182 ? -1.123 -3.361 -0.228 1.00 96.94 182 TYR A CA 1
ATOM 1307 C C . TYR A 1 182 ? -0.708 -4.828 -0.208 1.00 96.94 182 TYR A C 1
ATOM 1309 O O . TYR A 1 182 ? -0.423 -5.379 0.860 1.00 96.94 182 TYR A O 1
ATOM 1317 N N . ARG A 1 183 ? -0.714 -5.454 -1.383 1.00 95.25 183 ARG A N 1
ATOM 1318 C CA . ARG A 1 183 ? -0.427 -6.870 -1.602 1.00 95.25 183 ARG A CA 1
ATOM 1319 C C . ARG A 1 183 ? 0.693 -7.043 -2.620 1.00 95.25 183 ARG A C 1
ATOM 1321 O O . ARG A 1 183 ? 0.852 -6.208 -3.515 1.00 95.25 183 ARG A O 1
ATOM 1328 N N . ARG A 1 184 ? 1.494 -8.098 -2.476 1.00 92.12 184 ARG A N 1
ATOM 1329 C CA . ARG A 1 184 ? 2.604 -8.382 -3.396 1.00 92.12 184 ARG A CA 1
ATOM 1330 C C . ARG A 1 184 ? 2.818 -9.874 -3.600 1.00 92.12 184 ARG A C 1
ATOM 1332 O O . ARG A 1 184 ? 2.721 -10.639 -2.648 1.00 92.12 184 ARG A O 1
ATOM 1339 N N . ASP A 1 185 ? 3.222 -10.240 -4.811 1.00 90.50 185 ASP A N 1
ATOM 1340 C CA . ASP A 1 185 ? 3.495 -11.636 -5.184 1.00 90.50 185 ASP A CA 1
ATOM 1341 C C . ASP A 1 185 ? 4.866 -12.144 -4.700 1.00 90.50 185 ASP A C 1
ATOM 1343 O O . ASP A 1 185 ? 5.115 -13.344 -4.695 1.00 90.50 185 ASP A O 1
ATOM 1347 N N . ASP A 1 186 ? 5.789 -11.245 -4.346 1.00 90.44 186 ASP A N 1
ATOM 1348 C CA . ASP A 1 186 ? 7.129 -11.566 -3.824 1.00 90.44 186 ASP A CA 1
ATOM 1349 C C . ASP A 1 186 ? 7.227 -11.479 -2.302 1.00 90.44 186 ASP A C 1
ATOM 1351 O O . ASP A 1 186 ? 8.329 -11.453 -1.754 1.00 90.44 186 ASP A O 1
ATOM 1355 N N . LEU A 1 187 ? 6.091 -11.372 -1.620 1.00 91.06 187 LEU A N 1
ATOM 1356 C CA . LEU A 1 187 ? 6.051 -11.326 -0.174 1.00 91.06 187 LEU A CA 1
ATOM 1357 C C . LEU A 1 187 ? 6.158 -12.747 0.385 1.00 91.06 187 LEU A C 1
ATOM 1359 O O . LEU A 1 187 ? 5.277 -13.570 0.169 1.00 91.06 187 LEU A O 1
ATOM 1363 N N . ASP A 1 188 ? 7.220 -13.003 1.144 1.00 91.38 188 ASP A N 1
ATOM 1364 C CA . ASP A 1 188 ? 7.343 -14.220 1.951 1.00 91.38 188 ASP A CA 1
ATOM 1365 C C . ASP A 1 188 ? 6.453 -14.087 3.197 1.00 91.38 188 ASP A C 1
ATOM 1367 O O . ASP A 1 188 ? 5.546 -14.882 3.445 1.00 91.38 188 ASP A O 1
ATOM 1371 N N . VAL A 1 189 ? 6.657 -13.015 3.975 1.00 91.00 189 VAL A N 1
ATOM 1372 C CA . VAL A 1 189 ? 5.863 -12.762 5.183 1.00 91.00 189 VAL A CA 1
ATOM 1373 C C . VAL A 1 189 ? 5.938 -11.304 5.645 1.00 91.00 189 VAL A C 1
ATOM 1375 O O . VAL A 1 189 ? 6.933 -10.598 5.449 1.00 91.00 189 VAL A O 1
ATOM 1378 N N . VAL A 1 190 ? 4.887 -10.858 6.336 1.00 90.94 190 VAL A N 1
ATOM 1379 C CA . VAL A 1 190 ? 4.889 -9.618 7.122 1.00 90.94 190 VAL A CA 1
ATOM 1380 C C . VAL A 1 190 ? 5.277 -9.934 8.567 1.00 90.94 190 VAL A C 1
ATOM 1382 O O . VAL A 1 190 ? 4.511 -10.547 9.309 1.00 90.94 190 VAL A O 1
ATOM 1385 N N . TYR A 1 191 ? 6.463 -9.497 8.995 1.00 88.00 191 TYR A N 1
ATOM 1386 C CA . TYR A 1 191 ? 6.971 -9.786 10.345 1.00 88.00 191 TYR A CA 1
ATOM 1387 C C . TYR A 1 191 ? 6.335 -8.925 11.422 1.00 88.00 191 TYR A C 1
ATOM 1389 O O . TYR A 1 191 ? 6.120 -9.363 12.552 1.00 88.00 191 TYR A O 1
ATOM 1397 N N . GLN A 1 192 ? 6.126 -7.655 11.098 1.00 91.12 192 GLN A N 1
ATOM 1398 C CA . GLN A 1 192 ? 5.797 -6.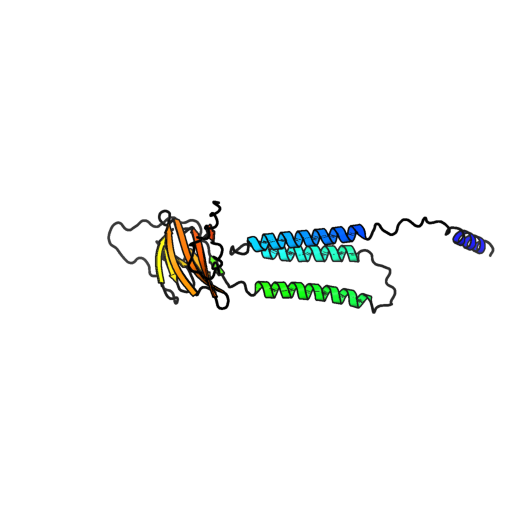659 12.096 1.00 91.12 192 GLN A CA 1
ATOM 1399 C C . GLN A 1 192 ? 4.944 -5.573 11.476 1.00 91.12 192 GLN A C 1
ATOM 1401 O O . GLN A 1 192 ? 5.267 -5.058 10.408 1.00 91.12 192 GLN A O 1
ATOM 1406 N N . VAL A 1 193 ? 3.888 -5.202 12.193 1.00 95.38 193 VAL A N 1
ATOM 1407 C CA . VAL A 1 193 ? 3.058 -4.043 11.888 1.00 95.38 193 VAL A CA 1
ATOM 1408 C C . VAL A 1 193 ? 2.933 -3.218 13.158 1.00 95.38 193 VAL A C 1
ATOM 1410 O O . VAL A 1 193 ? 2.540 -3.725 14.208 1.00 95.38 193 VAL A O 1
ATOM 1413 N N . LEU A 1 194 ? 3.310 -1.947 13.067 1.00 96.50 194 LEU A N 1
ATOM 1414 C CA . LEU A 1 194 ? 3.261 -0.987 14.162 1.00 96.50 194 LEU A CA 1
ATOM 1415 C C . LEU A 1 194 ? 2.340 0.161 13.779 1.00 96.50 194 LEU A C 1
ATOM 1417 O O . LEU A 1 194 ? 2.557 0.804 12.757 1.00 96.50 194 LEU A O 1
ATOM 1421 N N . ALA A 1 195 ? 1.356 0.450 14.625 1.00 96.62 195 ALA A N 1
ATOM 1422 C CA . ALA A 1 195 ? 0.570 1.672 14.543 1.00 96.62 195 ALA A CA 1
ATOM 1423 C C . ALA A 1 195 ? 1.259 2.781 15.352 1.00 96.62 195 ALA A C 1
ATOM 1425 O O . ALA A 1 195 ? 1.507 2.634 16.548 1.00 96.62 195 ALA A O 1
ATOM 1426 N N . LEU A 1 196 ? 1.568 3.890 14.689 1.00 95.88 196 LEU A N 1
ATOM 1427 C CA . LEU A 1 196 ? 2.197 5.085 15.242 1.00 95.88 196 LEU A CA 1
ATOM 1428 C C . LEU A 1 196 ? 1.238 6.273 15.142 1.00 95.88 196 LEU A C 1
ATOM 1430 O O . LEU A 1 196 ? 0.262 6.234 14.393 1.00 95.88 196 LEU A O 1
ATOM 1434 N N . ASP A 1 197 ? 1.537 7.337 15.891 1.00 94.69 197 ASP A N 1
ATOM 1435 C CA . ASP A 1 197 ? 0.786 8.600 15.853 1.00 94.69 197 ASP A CA 1
ATOM 1436 C C . ASP A 1 197 ? -0.728 8.385 16.026 1.00 94.69 197 ASP A C 1
ATOM 1438 O O . ASP A 1 197 ? -1.539 8.697 15.156 1.00 94.69 197 ASP A O 1
ATOM 1442 N N . HIS A 1 198 ? -1.098 7.713 17.122 1.00 92.31 198 HIS A N 1
ATOM 1443 C CA . HIS A 1 198 ? -2.484 7.332 17.419 1.00 92.31 198 HIS A CA 1
ATOM 1444 C C . HIS A 1 198 ? -3.170 6.535 16.294 1.00 92.31 198 HIS A C 1
ATOM 1446 O O . HIS A 1 198 ? -4.379 6.626 16.097 1.00 92.31 198 HIS A O 1
ATOM 1452 N N . GLY A 1 199 ? -2.391 5.739 15.558 1.00 94.06 199 GLY A N 1
ATOM 1453 C CA . GLY A 1 199 ? -2.881 4.918 14.457 1.00 94.06 199 GLY A CA 1
ATOM 1454 C C . GLY A 1 199 ? -3.002 5.662 13.135 1.00 94.06 199 GLY A C 1
ATOM 1455 O O . GLY A 1 199 ? -3.600 5.117 12.218 1.00 94.06 199 GLY A O 1
ATOM 1456 N N . ARG A 1 200 ? -2.450 6.872 12.996 1.00 96.00 200 ARG A N 1
ATOM 1457 C CA . ARG A 1 200 ? -2.432 7.598 11.720 1.00 96.00 200 ARG A CA 1
ATOM 1458 C C . ARG A 1 200 ? -1.409 7.043 10.738 1.00 96.00 200 ARG A C 1
ATOM 1460 O O . ARG A 1 200 ? -1.640 7.066 9.536 1.00 96.00 200 ARG A O 1
ATOM 1467 N N . THR A 1 201 ? -0.288 6.544 11.246 1.00 97.38 201 THR A N 1
ATOM 1468 C CA . THR A 1 201 ? 0.761 5.933 10.427 1.00 97.38 201 THR A CA 1
ATOM 1469 C C . THR A 1 201 ? 0.895 4.475 10.811 1.00 97.38 201 THR A C 1
ATOM 1471 O O . THR A 1 201 ? 0.992 4.161 11.994 1.00 97.38 201 THR A O 1
ATOM 1474 N N . ILE A 1 202 ? 0.958 3.587 9.829 1.00 97.75 202 ILE A N 1
ATOM 1475 C CA . ILE A 1 202 ? 1.412 2.218 10.057 1.00 97.75 202 ILE A CA 1
ATOM 1476 C C . ILE A 1 202 ? 2.802 2.041 9.472 1.00 97.75 202 ILE A C 1
ATOM 1478 O O . ILE A 1 202 ? 3.091 2.539 8.388 1.00 97.75 202 ILE A O 1
ATOM 1482 N N . VAL A 1 203 ? 3.664 1.332 10.189 1.00 97.44 203 VAL A N 1
ATOM 1483 C CA . VAL A 1 203 ? 4.967 0.894 9.691 1.00 97.44 203 VAL A CA 1
ATOM 1484 C C . VAL A 1 203 ? 4.950 -0.618 9.631 1.00 97.44 203 VAL A C 1
ATOM 1486 O O . VAL A 1 203 ? 4.644 -1.273 10.627 1.00 97.44 203 VAL A O 1
ATOM 1489 N N . VAL A 1 204 ? 5.273 -1.158 8.465 1.00 96.44 204 VAL A N 1
ATOM 1490 C CA . VAL A 1 204 ? 5.327 -2.595 8.222 1.00 96.44 204 VAL A CA 1
ATOM 1491 C C . VAL A 1 204 ? 6.737 -3.022 7.869 1.00 96.44 204 VAL A C 1
ATOM 1493 O O . VAL A 1 204 ? 7.444 -2.318 7.149 1.00 96.44 204 VAL A O 1
ATOM 1496 N N . THR A 1 205 ? 7.130 -4.187 8.370 1.00 95.38 205 THR A N 1
ATOM 1497 C CA . THR A 1 205 ? 8.351 -4.883 7.967 1.00 95.38 205 THR A CA 1
ATOM 1498 C C . THR A 1 205 ? 7.952 -6.067 7.104 1.00 95.38 205 THR A C 1
ATOM 1500 O O . THR A 1 205 ? 7.352 -7.027 7.593 1.00 95.38 205 THR A O 1
ATOM 1503 N N . LEU A 1 206 ? 8.273 -5.964 5.822 1.00 93.44 206 LEU A N 1
ATOM 1504 C CA . LEU A 1 206 ? 8.024 -6.966 4.797 1.00 93.44 206 LEU A CA 1
ATOM 1505 C C . LEU A 1 206 ? 9.311 -7.745 4.565 1.00 93.44 206 LEU A C 1
ATOM 1507 O O . LEU A 1 206 ? 10.374 -7.134 4.468 1.00 93.44 206 LEU A O 1
ATOM 1511 N N . ARG A 1 207 ? 9.218 -9.062 4.425 1.00 92.62 207 ARG A N 1
ATOM 1512 C CA . ARG A 1 207 ? 10.306 -9.864 3.874 1.00 92.62 207 ARG A CA 1
ATOM 1513 C C . ARG A 1 207 ? 9.966 -10.250 2.455 1.00 92.62 207 ARG A C 1
ATOM 1515 O O . ARG A 1 207 ? 8.945 -10.887 2.219 1.00 92.62 207 ARG A O 1
ATOM 1522 N N . LEU A 1 208 ? 10.817 -9.820 1.538 1.00 90.75 208 LEU A N 1
ATOM 1523 C CA . LEU A 1 208 ? 10.630 -10.024 0.112 1.00 90.75 208 LEU A CA 1
ATOM 1524 C C . LEU A 1 208 ? 11.603 -11.086 -0.394 1.00 90.75 208 LEU A C 1
ATOM 1526 O O . LEU A 1 208 ? 12.773 -11.098 0.005 1.00 90.75 208 LEU A O 1
ATOM 1530 N N . GLU A 1 209 ? 11.125 -11.937 -1.293 1.00 88.62 209 GLU A N 1
ATOM 1531 C CA . GLU A 1 209 ? 11.954 -12.881 -2.034 1.00 88.62 209 GLU A CA 1
ATOM 1532 C C . GLU A 1 209 ? 12.783 -12.146 -3.097 1.00 88.62 209 GLU A C 1
ATOM 1534 O O . GLU A 1 209 ? 12.247 -11.451 -3.964 1.00 88.62 209 GLU A O 1
ATOM 1539 N N . SER A 1 210 ? 14.106 -12.320 -3.062 1.00 82.81 210 SER A N 1
ATOM 1540 C CA . SER A 1 210 ? 15.049 -11.718 -4.008 1.00 82.81 210 SER A CA 1
ATOM 1541 C C . SER A 1 210 ? 16.085 -12.753 -4.457 1.00 82.81 210 SER A C 1
ATOM 1543 O O . SER A 1 210 ? 17.231 -12.756 -4.002 1.00 82.81 210 SER A O 1
ATOM 1545 N N . GLY A 1 211 ? 15.688 -13.630 -5.382 1.00 84.31 211 GLY A N 1
ATOM 1546 C CA . GLY A 1 211 ? 16.515 -14.762 -5.808 1.00 84.31 211 GLY A CA 1
ATOM 1547 C C . GLY A 1 211 ? 16.627 -15.798 -4.689 1.00 84.31 211 GLY A C 1
ATOM 1548 O O . GLY A 1 211 ? 15.608 -16.218 -4.152 1.00 84.31 211 GLY A O 1
ATOM 1549 N N . ASP A 1 212 ? 17.853 -16.174 -4.319 1.00 82.25 212 ASP A N 1
ATOM 1550 C CA . ASP A 1 212 ? 18.120 -17.095 -3.199 1.00 82.25 212 ASP A CA 1
ATOM 1551 C C . ASP A 1 212 ? 18.196 -16.379 -1.833 1.00 82.25 212 ASP A C 1
ATOM 1553 O O . ASP A 1 212 ? 18.385 -17.014 -0.792 1.00 82.25 212 ASP A O 1
ATOM 1557 N N . GLU A 1 213 ? 18.081 -15.048 -1.821 1.00 84.50 213 GLU A N 1
ATOM 1558 C CA . GLU A 1 213 ? 18.159 -14.227 -0.616 1.00 84.50 213 GLU A CA 1
ATOM 1559 C C . GLU A 1 213 ? 16.801 -13.612 -0.262 1.00 84.50 213 GLU A C 1
ATOM 1561 O O . GLU A 1 213 ? 15.947 -13.370 -1.115 1.00 84.50 213 GLU A O 1
ATOM 1566 N N . HIS A 1 214 ? 16.626 -13.317 1.025 1.00 86.94 214 HIS A N 1
ATOM 1567 C CA . HIS A 1 214 ? 15.477 -12.575 1.529 1.00 86.94 214 HIS A CA 1
ATOM 1568 C C . HIS A 1 214 ? 15.919 -11.170 1.911 1.00 86.94 214 HIS A C 1
AT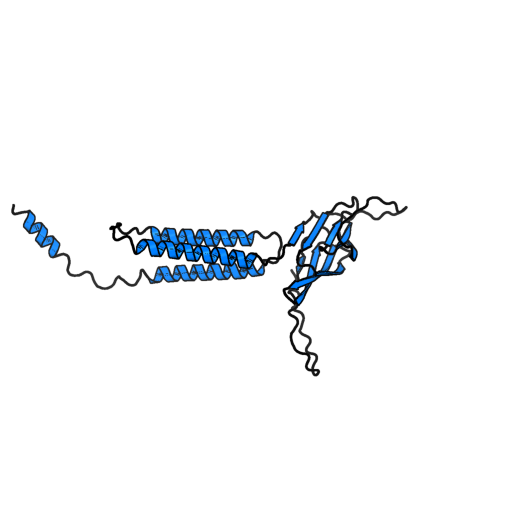OM 1570 O O . HIS A 1 214 ? 16.955 -10.989 2.559 1.00 86.94 214 HIS A O 1
ATOM 1576 N N . VAL A 1 215 ? 15.119 -10.177 1.542 1.00 88.50 215 VAL A N 1
ATOM 1577 C CA . VAL A 1 215 ? 15.399 -8.778 1.857 1.00 88.50 215 VAL A CA 1
ATOM 1578 C C . VAL A 1 215 ? 14.297 -8.238 2.749 1.00 88.50 215 VAL A C 1
ATOM 1580 O O . VAL A 1 215 ? 13.126 -8.217 2.369 1.00 88.50 215 VAL A O 1
ATOM 1583 N N . ASP A 1 216 ? 14.684 -7.771 3.933 1.00 91.06 216 ASP A N 1
ATOM 1584 C CA . ASP A 1 216 ? 13.768 -7.070 4.820 1.00 91.06 216 ASP A CA 1
ATOM 1585 C C . ASP A 1 216 ? 13.612 -5.618 4.336 1.00 91.06 216 ASP A C 1
ATOM 1587 O O . ASP A 1 216 ? 14.586 -4.877 4.156 1.00 91.06 216 ASP A O 1
ATOM 1591 N N . GLN A 1 217 ? 12.365 -5.210 4.122 1.00 91.06 217 GLN A N 1
ATOM 1592 C CA . GLN A 1 217 ? 11.988 -3.864 3.729 1.00 91.06 217 GLN A CA 1
ATOM 1593 C C . GLN A 1 217 ? 10.971 -3.294 4.713 1.00 91.06 217 GLN A C 1
ATOM 1595 O O . GLN A 1 217 ? 9.877 -3.820 4.899 1.00 91.06 217 GLN A O 1
ATOM 1600 N N . HIS A 1 218 ? 11.303 -2.146 5.292 1.00 94.19 218 HIS A N 1
ATOM 1601 C CA . HIS A 1 218 ? 10.353 -1.343 6.050 1.00 94.19 218 HIS A CA 1
ATOM 1602 C C . HIS A 1 218 ? 9.624 -0.371 5.128 1.00 94.19 218 HIS A C 1
ATOM 1604 O O . HIS A 1 218 ? 10.271 0.314 4.326 1.00 94.19 218 HIS A O 1
ATOM 1610 N N . ARG A 1 219 ? 8.305 -0.274 5.277 1.00 95.50 219 ARG A N 1
ATOM 1611 C CA . ARG A 1 219 ? 7.461 0.721 4.607 1.00 95.50 219 ARG A CA 1
A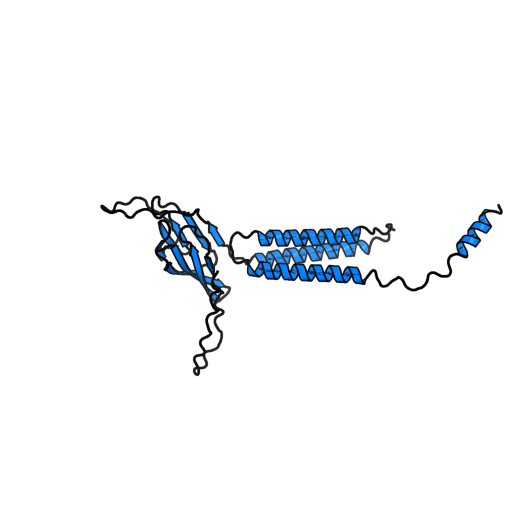TOM 1612 C C . ARG A 1 219 ? 6.542 1.380 5.614 1.00 95.50 219 ARG A C 1
ATOM 1614 O O . ARG A 1 219 ? 6.123 0.736 6.573 1.00 95.50 219 ARG A O 1
ATOM 1621 N N . ALA A 1 220 ? 6.214 2.641 5.382 1.00 97.31 220 ALA A N 1
ATOM 1622 C CA . ALA A 1 220 ? 5.180 3.324 6.132 1.00 97.31 220 ALA A CA 1
ATOM 1623 C C . ALA A 1 220 ? 4.039 3.760 5.234 1.00 97.31 220 ALA A C 1
ATOM 1625 O O . ALA A 1 220 ? 4.268 4.265 4.135 1.00 97.31 220 ALA A O 1
ATOM 1626 N N . PHE A 1 221 ? 2.828 3.632 5.756 1.00 97.75 221 PHE A N 1
ATOM 1627 C CA . PHE A 1 221 ? 1.605 4.034 5.086 1.00 97.75 221 PHE A CA 1
ATOM 1628 C C . PHE A 1 221 ? 0.795 4.958 5.986 1.00 97.75 221 PHE A C 1
ATOM 1630 O O . PHE A 1 221 ? 0.763 4.787 7.209 1.00 97.75 221 PHE A O 1
ATOM 1637 N N . ASP A 1 222 ? 0.116 5.921 5.374 1.00 97.44 222 ASP A N 1
ATOM 1638 C CA . ASP A 1 222 ? -0.983 6.622 6.019 1.00 97.44 222 ASP A CA 1
ATOM 1639 C C . ASP A 1 222 ? -2.139 5.630 6.193 1.00 97.44 222 ASP A C 1
ATOM 1641 O O . ASP A 1 222 ? -2.631 5.039 5.234 1.00 97.44 222 ASP A O 1
ATOM 1645 N N . ALA A 1 223 ? -2.562 5.412 7.432 1.00 97.06 223 ALA A N 1
ATOM 1646 C CA . ALA A 1 223 ? -3.517 4.365 7.766 1.00 97.06 223 ALA A CA 1
ATOM 1647 C C . ALA A 1 223 ? -4.955 4.681 7.320 1.00 97.06 223 ALA A C 1
ATOM 1649 O O . ALA A 1 223 ? -5.793 3.781 7.252 1.00 97.06 223 ALA A O 1
ATOM 1650 N N . PHE A 1 224 ? -5.275 5.946 7.030 1.00 96.69 224 PHE A N 1
ATOM 1651 C CA . PHE A 1 224 ? -6.609 6.347 6.575 1.00 96.69 224 PHE A CA 1
ATOM 1652 C C . PHE A 1 224 ? -6.780 6.160 5.071 1.00 96.69 224 PHE A C 1
ATOM 1654 O O . PHE A 1 224 ? -7.885 5.864 4.615 1.00 96.69 224 PHE A O 1
ATOM 1661 N N . THR A 1 225 ? -5.693 6.327 4.322 1.00 96.88 225 THR A N 1
ATOM 1662 C CA . THR A 1 225 ? -5.703 6.360 2.855 1.00 96.88 225 THR A CA 1
ATOM 1663 C C . THR A 1 225 ? -4.974 5.186 2.212 1.00 96.88 225 THR A C 1
ATOM 1665 O O . THR A 1 225 ? -5.187 4.924 1.035 1.00 96.88 225 THR A O 1
ATOM 1668 N N . GLY A 1 226 ? -4.097 4.490 2.933 1.00 97.00 226 GLY A N 1
ATOM 1669 C CA . GLY A 1 226 ? -3.200 3.490 2.353 1.00 97.00 226 GLY A CA 1
ATOM 1670 C C . GLY A 1 226 ? -2.071 4.095 1.518 1.00 97.00 226 GLY A C 1
ATOM 1671 O O . GLY A 1 226 ? -1.335 3.363 0.861 1.00 97.00 226 GLY A O 1
ATOM 1672 N N . GLN A 1 227 ? -1.910 5.424 1.513 1.00 96.31 227 GLN A N 1
ATOM 1673 C CA . GLN A 1 227 ? -0.842 6.076 0.764 1.00 96.31 227 GLN A CA 1
ATOM 1674 C C . GLN A 1 227 ? 0.519 5.752 1.387 1.00 96.31 227 GLN A C 1
ATOM 1676 O O . GLN A 1 227 ? 0.736 5.978 2.578 1.00 96.31 227 GLN A O 1
ATOM 1681 N N . GLU A 1 228 ? 1.464 5.278 0.575 1.00 96.25 228 GLU A N 1
ATOM 1682 C CA . GLU A 1 228 ? 2.840 5.078 1.025 1.00 96.25 228 GLU A CA 1
ATOM 1683 C C . GLU A 1 228 ? 3.511 6.425 1.336 1.00 96.25 228 GLU A C 1
ATOM 1685 O O . GLU A 1 228 ? 3.619 7.308 0.480 1.00 96.25 228 GLU A O 1
ATOM 1690 N N . LEU A 1 229 ? 3.987 6.561 2.571 1.00 95.25 229 LEU A N 1
ATOM 1691 C CA . LEU A 1 229 ? 4.681 7.745 3.072 1.00 95.25 229 LEU A CA 1
ATOM 1692 C C . LEU A 1 229 ? 6.182 7.654 2.808 1.00 95.25 229 LEU A C 1
ATOM 1694 O O . LEU A 1 229 ? 6.801 8.610 2.339 1.00 95.25 229 LEU A O 1
ATOM 1698 N N . TRP A 1 230 ? 6.773 6.498 3.107 1.00 94.81 230 TRP A N 1
ATOM 1699 C CA . TRP A 1 230 ? 8.180 6.228 2.852 1.00 94.81 230 TRP A CA 1
ATOM 1700 C C . TRP A 1 230 ? 8.447 4.727 2.753 1.00 94.81 230 TRP A C 1
ATOM 1702 O O . TRP A 1 230 ? 7.725 3.902 3.310 1.00 94.81 230 TRP A O 1
ATOM 1712 N N . GLN A 1 231 ? 9.555 4.394 2.101 1.00 92.69 231 GLN A N 1
ATOM 1713 C CA . GLN A 1 231 ? 10.139 3.060 2.092 1.00 92.69 231 GLN A CA 1
ATOM 1714 C C . GLN A 1 231 ? 11.613 3.152 2.478 1.00 92.69 231 GLN A C 1
ATOM 1716 O O . GLN A 1 231 ? 12.326 4.081 2.087 1.00 92.69 231 GLN A O 1
ATOM 1721 N N . SER A 1 232 ? 12.071 2.199 3.280 1.00 89.00 232 SER A N 1
ATOM 1722 C CA . SER A 1 232 ? 13.497 2.032 3.537 1.00 89.00 232 SER A CA 1
ATOM 1723 C C . SER A 1 232 ? 14.182 1.546 2.264 1.00 89.00 232 SER A C 1
ATOM 1725 O O . SER A 1 232 ? 13.613 0.790 1.469 1.00 89.00 232 SER A O 1
ATOM 1727 N N . SER A 1 233 ? 15.424 1.989 2.065 1.00 81.56 233 SER A N 1
ATOM 1728 C CA . SER A 1 233 ? 16.298 1.289 1.128 1.00 81.56 233 SER A CA 1
ATOM 1729 C C . SER A 1 233 ? 16.510 -0.121 1.667 1.00 81.56 233 SER A C 1
ATOM 1731 O O . SER A 1 233 ? 16.709 -0.241 2.881 1.00 81.56 233 SER A O 1
ATOM 1733 N N . PRO A 1 234 ? 16.489 -1.158 0.811 1.00 70.31 234 PRO A N 1
ATOM 1734 C CA . PRO A 1 234 ? 16.840 -2.495 1.249 1.00 70.31 234 PRO A CA 1
ATOM 1735 C C . PRO A 1 234 ? 18.189 -2.384 1.942 1.00 70.31 234 PRO A C 1
ATOM 1737 O O . PRO A 1 234 ? 19.147 -1.845 1.370 1.00 70.31 234 PRO A O 1
ATOM 1740 N N . ALA A 1 235 ? 18.234 -2.782 3.212 1.00 62.56 235 ALA A N 1
ATOM 1741 C CA . ALA A 1 235 ? 19.488 -2.823 3.924 1.00 62.56 235 ALA A CA 1
ATOM 1742 C C . ALA A 1 235 ? 20.333 -3.828 3.151 1.00 62.56 235 ALA A C 1
ATOM 1744 O O . ALA A 1 235 ? 20.101 -5.030 3.244 1.00 62.56 235 ALA A O 1
ATOM 1745 N N . ARG A 1 236 ? 21.277 -3.350 2.327 1.00 57.75 236 ARG A N 1
ATOM 1746 C CA . ARG A 1 236 ? 22.323 -4.235 1.831 1.00 57.75 236 ARG A CA 1
ATOM 1747 C C . ARG A 1 236 ? 22.939 -4.776 3.098 1.00 57.75 236 ARG A C 1
ATOM 1749 O O . ARG A 1 236 ? 23.519 -3.989 3.855 1.00 57.75 236 ARG A O 1
ATOM 1756 N N . ALA A 1 237 ? 22.722 -6.065 3.357 1.00 53.78 237 ALA A N 1
ATOM 1757 C CA . ALA A 1 237 ? 23.383 -6.761 4.436 1.00 53.78 237 ALA A CA 1
ATOM 1758 C C . ALA A 1 237 ? 24.835 -6.320 4.332 1.00 53.78 237 ALA A C 1
ATOM 1760 O O . ALA A 1 237 ? 25.458 -6.471 3.277 1.00 53.78 237 ALA A O 1
ATOM 1761 N N . CYS A 1 238 ? 25.317 -5.596 5.341 1.00 53.91 238 CYS A N 1
ATOM 1762 C CA . CYS A 1 238 ? 26.688 -5.139 5.332 1.00 53.91 238 CYS A CA 1
ATOM 1763 C C . CYS A 1 238 ? 27.499 -6.424 5.402 1.00 53.91 238 CYS A C 1
ATOM 1765 O O . CYS A 1 238 ? 27.689 -6.977 6.479 1.00 53.91 238 CYS A O 1
ATOM 1767 N N . GLY A 1 239 ? 27.897 -6.938 4.235 1.00 49.72 239 GLY A N 1
ATOM 1768 C CA . GLY A 1 239 ? 28.609 -8.196 4.032 1.00 49.72 239 GLY A CA 1
ATOM 1769 C C . GLY A 1 239 ? 30.039 -8.133 4.558 1.00 49.72 239 GLY A C 1
ATOM 1770 O O . GLY A 1 239 ? 30.951 -8.734 3.996 1.00 49.72 239 GLY A O 1
ATOM 1771 N N . GLY A 1 240 ? 30.259 -7.373 5.628 1.00 46.59 240 GLY A N 1
ATOM 1772 C CA . GLY A 1 240 ? 31.427 -7.480 6.463 1.00 46.59 240 GLY A CA 1
ATOM 1773 C C . GLY A 1 240 ? 31.293 -8.768 7.248 1.00 46.59 240 GLY A C 1
ATOM 1774 O O . GLY A 1 240 ? 30.595 -8.827 8.257 1.00 46.59 240 GLY A O 1
ATOM 1775 N N . ARG A 1 241 ? 31.986 -9.807 6.775 1.00 49.91 241 ARG A N 1
ATOM 1776 C CA . ARG A 1 241 ? 32.396 -10.941 7.602 1.00 49.91 241 ARG A CA 1
ATOM 1777 C C . ARG A 1 241 ? 32.839 -10.371 8.949 1.00 49.91 241 ARG A C 1
ATOM 1779 O O . ARG A 1 241 ? 33.817 -9.630 9.004 1.00 49.91 241 ARG A O 1
ATOM 1786 N N . SER A 1 242 ? 32.081 -10.674 9.997 1.00 47.25 242 SER A N 1
ATOM 1787 C CA . SER A 1 242 ? 32.400 -10.328 11.376 1.00 47.25 242 SER A CA 1
ATOM 1788 C C . SER A 1 242 ? 33.755 -10.946 11.731 1.00 47.25 242 SER A C 1
ATOM 1790 O O . SER A 1 242 ? 33.853 -12.091 12.165 1.00 47.25 242 SER A O 1
ATOM 1792 N N . THR A 1 243 ? 34.844 -10.223 11.481 1.00 52.69 243 THR A N 1
ATOM 1793 C CA . THR A 1 243 ? 36.106 -10.482 12.161 1.00 52.69 243 THR A CA 1
ATOM 1794 C C . THR A 1 243 ? 35.945 -9.886 13.548 1.00 52.69 243 THR A C 1
ATOM 1796 O O . THR A 1 243 ? 35.748 -8.681 13.679 1.00 52.69 243 THR A O 1
ATOM 1799 N N . ALA A 1 244 ? 35.979 -10.742 14.566 1.00 51.22 244 ALA A N 1
ATOM 1800 C CA . ALA A 1 244 ? 35.573 -10.508 15.953 1.00 51.22 244 ALA A CA 1
ATOM 1801 C C . ALA A 1 244 ? 36.362 -9.436 16.752 1.00 51.22 244 ALA A C 1
ATOM 1803 O O . ALA A 1 244 ? 36.521 -9.558 17.965 1.00 51.22 244 ALA A O 1
ATOM 1804 N N . ARG A 1 245 ? 36.871 -8.369 16.126 1.00 50.38 245 ARG A N 1
ATOM 1805 C CA . ARG A 1 245 ? 37.482 -7.221 16.809 1.00 50.38 245 ARG A CA 1
ATOM 1806 C C . ARG A 1 245 ? 37.055 -5.915 16.153 1.00 50.38 245 ARG A C 1
ATOM 1808 O O . ARG A 1 245 ? 37.598 -5.530 15.126 1.00 50.38 245 ARG A O 1
ATOM 1815 N N . GLY A 1 246 ? 36.130 -5.219 16.804 1.00 48.78 246 GLY A N 1
ATOM 1816 C CA . GLY A 1 246 ? 35.780 -3.835 16.492 1.00 48.78 246 GLY A CA 1
ATOM 1817 C C . GLY A 1 246 ? 34.370 -3.700 15.936 1.00 48.78 246 GLY A C 1
ATOM 1818 O O . GLY A 1 246 ? 34.151 -3.801 14.735 1.00 48.78 246 GLY A O 1
ATOM 1819 N N . SER A 1 247 ? 33.414 -3.432 16.823 1.00 43.66 247 SER A N 1
ATOM 1820 C CA . SER A 1 247 ? 32.040 -3.055 16.493 1.00 43.66 247 SER A CA 1
ATOM 1821 C C . SER A 1 247 ? 32.019 -1.737 15.711 1.00 43.66 247 SER A C 1
ATOM 1823 O O . SER A 1 247 ? 31.898 -0.658 16.292 1.00 43.66 247 SER A O 1
ATOM 1825 N N . THR A 1 248 ? 32.155 -1.803 14.391 1.00 44.91 248 THR A N 1
ATOM 1826 C CA . THR A 1 248 ? 31.831 -0.679 13.511 1.00 44.91 248 THR A CA 1
ATOM 1827 C C . THR A 1 248 ? 30.348 -0.773 13.189 1.00 44.91 248 THR A C 1
ATOM 1829 O O . THR A 1 248 ? 29.923 -1.496 12.295 1.00 44.91 248 THR A O 1
ATOM 1832 N N . TRP A 1 249 ? 29.542 -0.069 13.983 1.00 44.69 249 TRP A N 1
ATOM 1833 C CA . TRP A 1 249 ? 28.148 0.200 13.656 1.00 44.69 249 TRP A CA 1
ATOM 1834 C C . TRP A 1 249 ? 28.111 0.970 12.336 1.00 44.69 249 TRP A C 1
ATOM 1836 O O . TRP A 1 249 ? 28.640 2.080 12.260 1.00 44.69 249 TRP A O 1
ATOM 1846 N N . CYS A 1 250 ? 27.511 0.399 11.291 1.00 49.28 250 CYS A N 1
ATOM 1847 C CA . CYS A 1 250 ? 27.191 1.169 10.097 1.00 49.28 250 CYS A CA 1
ATOM 1848 C C . CYS A 1 250 ? 26.157 2.233 10.496 1.00 49.28 250 CYS A C 1
ATOM 1850 O O . CYS A 1 250 ? 25.078 1.871 10.969 1.00 49.28 250 CYS A O 1
ATOM 1852 N N . PRO A 1 251 ? 26.463 3.536 10.367 1.00 47.94 251 PRO A N 1
ATOM 1853 C CA . PRO A 1 251 ? 25.493 4.568 10.690 1.00 47.94 251 PRO A CA 1
ATOM 1854 C C . PRO A 1 251 ? 24.288 4.422 9.757 1.00 47.94 251 PRO A C 1
ATOM 1856 O O . PRO A 1 251 ? 24.453 4.397 8.535 1.00 47.94 251 PRO A O 1
ATOM 1859 N N . CYS A 1 252 ? 23.084 4.325 10.332 1.00 46.12 252 CYS A N 1
ATOM 1860 C CA . CYS A 1 252 ? 21.840 4.385 9.570 1.00 46.12 252 CYS A CA 1
ATOM 1861 C C . CYS A 1 252 ? 21.882 5.589 8.616 1.00 46.12 252 CYS A C 1
ATOM 1863 O O . CYS A 1 252 ? 22.244 6.692 9.053 1.00 46.12 252 CYS A O 1
ATOM 1865 N N . PRO A 1 253 ? 21.495 5.424 7.337 1.00 47.00 253 PRO A N 1
ATOM 1866 C CA . PRO A 1 253 ? 21.315 6.565 6.459 1.00 47.00 253 PRO A CA 1
ATOM 1867 C C . PRO A 1 253 ? 20.289 7.490 7.115 1.00 47.00 253 PRO A C 1
ATOM 1869 O O . PRO A 1 253 ? 19.205 7.059 7.510 1.00 47.00 253 PRO A O 1
ATOM 1872 N N . LYS A 1 254 ? 20.672 8.757 7.307 1.00 41.78 254 LYS A N 1
ATOM 1873 C CA . LYS A 1 254 ? 19.795 9.784 7.875 1.00 41.78 254 LYS A CA 1
ATOM 1874 C C . LYS A 1 254 ? 18.482 9.761 7.096 1.00 41.78 254 LYS A C 1
ATOM 1876 O O . LYS A 1 254 ? 18.495 10.015 5.894 1.00 41.78 254 LYS A O 1
ATOM 1881 N N . ALA A 1 255 ? 17.377 9.464 7.778 1.00 40.84 255 ALA A N 1
ATOM 1882 C CA . ALA A 1 255 ? 16.046 9.601 7.210 1.00 40.84 255 ALA A CA 1
ATOM 1883 C C . ALA A 1 255 ? 15.898 11.044 6.709 1.00 40.84 255 ALA A C 1
ATOM 1885 O O 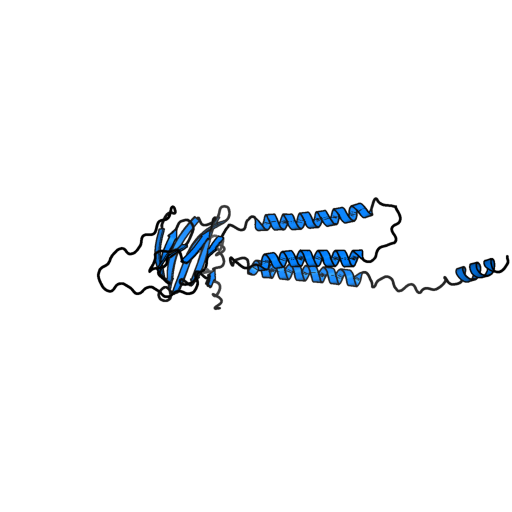. ALA A 1 255 ? 15.924 11.993 7.499 1.00 40.84 255 ALA A O 1
ATOM 1886 N N . SER A 1 256 ? 15.825 11.219 5.392 1.00 38.78 256 SER A N 1
ATOM 1887 C CA . SER A 1 256 ? 15.498 12.502 4.787 1.00 38.78 256 SER A CA 1
ATOM 1888 C C . SER A 1 256 ? 14.055 12.811 5.164 1.00 38.78 256 SER A C 1
ATOM 1890 O O . SER A 1 256 ? 13.141 12.150 4.675 1.00 38.78 256 SER A O 1
ATOM 1892 N N . ARG A 1 257 ? 13.861 13.763 6.082 1.00 32.38 257 ARG A N 1
ATOM 1893 C CA . ARG A 1 257 ? 12.533 14.305 6.377 1.00 32.38 257 ARG A CA 1
ATOM 1894 C C . ARG A 1 257 ? 12.006 14.953 5.095 1.00 32.38 257 ARG A C 1
ATOM 1896 O O . ARG A 1 257 ? 12.674 15.839 4.561 1.00 32.38 257 ARG A O 1
ATOM 1903 N N . LEU A 1 258 ? 10.872 14.456 4.608 1.00 34.94 258 LEU A N 1
ATOM 1904 C CA . LEU A 1 258 ? 9.969 15.206 3.739 1.00 34.94 258 LEU A CA 1
ATOM 1905 C C . LEU A 1 258 ? 9.112 16.125 4.610 1.00 34.94 258 LEU A C 1
ATOM 1907 O O . LEU A 1 258 ? 8.792 15.701 5.747 1.00 34.94 258 LEU A O 1
#

Foldseek 3Di:
DPVVVVVVVVVVVPPPDDDPDPPPPVVVVVVVVVVVVVVVLVVLVVVCVVVVPFPPDCSVVVSVVVVVVVVVVVVVVVPVPDDPDDPPPDPVVVVVVVVVVVVVVVVVVVVVVCVPPWDKDKFWADFDDADDDDPDDDDDQDDDDDPFDWDDWDAAGRGIWTFTQQGIWDAHRRYRHTGMTIGTPQFRGWDDWDQPPRRQKIKTWTWGDDPVDIWTKIWMAGRRIRHTPDIDDGPPPPPPPCPPPDPPDDDDDPPDDD

Sequence (258 aa):
MWTALLAYVQWRAGRASTPAGGGRRVGAVGLAGLGCLVVLLVLLAVSGLYRAGRPGDQSFLTLVAAIAAAVGTFLATQGVRAPRIDLRTRRAAVSVADGLLAVAIAASSVGILLSEVKHVDATTAEPGVAAPLPTSHLTEKWRWRTGDRLYGVVSAGAGPVLVTDSGITALDGATGAERWHYRRDDLDVVYQVLALDHGRTIVVTLRLESGDEHVDQHRAFDAFTGQELWQSSPARACGGRSTARGSTWCPCPKASRL

Radius of gyration: 32.3 Å; chains: 1; bounding box: 62×46×113 Å

pLDDT: mean 73.38, std 19.03, range [32.38, 98.19]

Secondary structure (DSSP, 8-state):
--HHHHHHHHHHHTTS---S--SSSHHHHHHHHHHHHHHHHHHHHHHHHTTTTSTT-THHHHHHHHHHHHHHHHHHHHHTS-----S-TTSHHHHHHHHHHHHHHHHHHHHHHHTT---EEEE--PPP-PPPPPSS----------SSPEEEEEEETTEEEEEESSEEEEE-TTT--EEEEEEETTEEEEEEEEEEGGGTEEEEEEEEEETTEEEEEEEEEETTT--EEEEPPP---------SS---PPPPPP----

InterPro domains:
  IPR011047 Quinoprotein alcohol dehydrogenase-like superfamily [SSF50998] (134-234)
  IPR015943 WD40/YVTN repeat-like-containing domain superfamily [G3DSA:2.130.10.10] (113-253)